Protein AF-0000000080002980 (afdb_homodimer)

pLDDT: mean 71.4, std 23.39, range [26.67, 97.25]

InterPro domains:
  IPR007914 Uncharacterised protein family UPF0193 [PF05250] (7-105)
  IPR007914 Uncharacterised protein family UPF0193 [PTHR28348] (7-109)

Solvent-accessible surface area (backbone atoms only — not comparable to full-atom values): 12911 Å² total; per-residue (Å²): 127,84,78,76,70,60,83,59,45,60,53,51,48,47,46,53,45,51,47,46,39,64,69,60,63,60,57,72,64,60,66,69,60,79,74,72,83,75,76,82,68,79,84,59,104,59,88,48,66,62,57,53,45,54,51,51,46,50,51,51,50,52,47,46,51,53,31,40,76,70,72,49,26,79,82,44,47,65,60,49,52,51,50,44,52,52,48,50,52,52,43,49,54,53,50,50,52,52,53,52,50,52,56,53,54,59,68,72,99,127,82,79,76,71,60,83,60,46,62,54,51,47,47,47,53,47,50,46,45,40,62,67,60,62,60,57,71,65,60,66,70,58,81,73,68,83,74,76,83,65,80,85,59,103,58,88,48,64,59,57,52,45,54,50,50,45,50,50,50,51,52,46,45,53,54,31,40,74,72,71,49,27,78,82,44,48,64,58,50,51,51,51,46,53,52,46,50,51,52,43,50,54,53,51,51,53,52,54,52,50,52,56,53,54,61,69,72,99

Sequence (218 aa):
MPFLFGPTGDLEKEKQRLQNIFATGKDLEERKRKAPPARQKAPAPELDRFEELVKEIQERKEFLADMEALGQGKQYRGIILAEISQKLREMEDIDHRRSEELRKGLATTMPFLFGPTGDLEKEKQRLQNIFATGKDLEERKRKAPPARQKAPAPELDRFEELVKEIQERKEFLADMEALGQGKQYRGIILAEISQKLREMEDIDHRRSEELRKGLATT

Nearest PDB structures (foldseek):
  3wnw-assembly1_F  TM=7.863E-01  e=9.668E+00  Mus musculus
  9eom-assembly1_A-2  TM=4.556E-01  e=7.381E+00  Synechocystis sp. PCC 6803
  9eom-assembly1_A-4  TM=4.556E-01  e=7.381E+00  Synechocystis sp. PCC 6803
  9eom-assembly1_A-6  TM=4.556E-01  e=7.381E+00  Synechocystis sp. PCC 6803
  9eom-assembly1_A-8  TM=4.556E-01  e=7.381E+00  Synechocystis sp. PCC 6803

Secondary structure (DSSP, 8-state):
------THHHHHHHHHHHHHHHHHSTHHHHTTS-----------S---HHHHHHHHHHHHHHHHHHHHHTT-HHHHHHHHHHHHHHHHHHHHHHHHHHHHHHHHHHHH-/------THHHHHHHHHHHHHHHHHSTHHHHTTS-----------SS--HHHHHHHHHHHHHHHHHHHHHTT-HHHHHHHHHHHHHHHHHHHHHHHHHHHHHHHHHHHH-

Radius of gyration: 19.48 Å; Cα contacts (8 Å, |Δi|>4): 89; chains: 2; bounding box: 41×55×57 Å

Organism: Pan paniscus (NCBI:txid9597)

Structure (mmCIF, N/CA/C/O backbone):
data_AF-0000000080002980-model_v1
#
loop_
_entity.id
_entity.type
_entity.pdbx_description
1 polymer 'Uncharacterized protein'
#
loop_
_atom_site.group_PDB
_atom_site.id
_atom_site.type_symbol
_atom_site.label_atom_id
_atom_site.label_alt_id
_atom_site.label_comp_id
_atom_site.label_asym_id
_atom_site.label_entity_id
_atom_site.label_seq_id
_atom_site.pdbx_PDB_ins_code
_atom_site.Cartn_x
_atom_site.Cartn_y
_atom_site.Cartn_z
_atom_site.occupancy
_atom_site.B_iso_or_equiv
_atom_site.auth_seq_id
_atom_site.auth_comp_id
_atom_site.auth_asym_id
_atom_site.auth_atom_id
_atom_site.pdbx_PDB_model_num
ATOM 1 N N . MET A 1 1 ? -19.875 21.641 -24.391 1 26.67 1 MET A N 1
ATOM 2 C CA . MET A 1 1 ? -20.094 21.078 -23.047 1 26.67 1 MET A CA 1
ATOM 3 C C . MET A 1 1 ? -18.766 20.875 -22.328 1 26.67 1 MET A C 1
ATOM 5 O O . MET A 1 1 ? -17.781 20.453 -22.938 1 26.67 1 MET A O 1
ATOM 9 N N . PRO A 1 2 ? -18.438 21.672 -21.234 1 27.25 2 PRO A N 1
ATOM 10 C CA . PRO A 1 2 ? -17.172 21.547 -20.5 1 27.25 2 PRO A CA 1
ATOM 11 C C . PRO A 1 2 ? -16.797 20.094 -20.203 1 27.25 2 PRO A C 1
ATOM 13 O O . PRO A 1 2 ? -17.688 19.234 -20.141 1 27.25 2 PRO A O 1
ATOM 16 N N . PHE A 1 3 ? -15.742 19.578 -20.797 1 33.19 3 PHE A N 1
ATOM 17 C CA . PHE A 1 3 ? -15.125 18.281 -20.578 1 33.19 3 PHE A CA 1
ATOM 18 C C . PHE A 1 3 ? -15.234 17.875 -19.109 1 33.19 3 PHE A C 1
ATOM 20 O O . PHE A 1 3 ? -14.992 18.703 -18.219 1 33.19 3 PHE A O 1
ATOM 27 N N . LEU A 1 4 ? -16.297 17.203 -18.734 1 32.47 4 LEU A N 1
ATOM 28 C CA . LEU A 1 4 ? -16.562 16.5 -17.484 1 32.47 4 LEU A CA 1
ATOM 29 C C . LEU A 1 4 ? -15.297 15.812 -16.969 1 32.47 4 LEU A C 1
ATOM 31 O O . LEU A 1 4 ? -14.789 14.883 -17.609 1 32.47 4 LEU A O 1
ATOM 35 N N . PHE A 1 5 ? -14.336 16.562 -16.594 1 37.16 5 PHE A N 1
ATOM 36 C CA . PHE A 1 5 ? -13.047 16.172 -16.031 1 37.16 5 PHE A CA 1
ATOM 37 C C . PHE A 1 5 ? -13.211 14.984 -15.078 1 37.16 5 PHE A C 1
ATOM 39 O O . PHE A 1 5 ? -13.93 15.07 -14.086 1 37.16 5 PHE A O 1
ATOM 46 N N . GLY A 1 6 ? -13.445 13.867 -15.547 1 32.38 6 GLY A N 1
ATOM 47 C CA . GLY A 1 6 ? -13.641 12.562 -14.938 1 32.38 6 GLY A CA 1
ATOM 48 C C . GLY A 1 6 ? -12.766 12.328 -13.727 1 32.38 6 GLY A C 1
ATOM 49 O O . GLY A 1 6 ? -13.125 12.719 -12.609 1 32.38 6 GLY A O 1
ATOM 50 N N . PRO A 1 7 ? -11.766 11.438 -13.656 1 43.75 7 PRO A N 1
ATOM 51 C CA . PRO A 1 7 ? -11.047 10.828 -12.531 1 43.75 7 PRO A CA 1
ATOM 52 C C . PRO A 1 7 ? -10.273 11.852 -11.703 1 43.75 7 PRO A C 1
ATOM 54 O O . PRO A 1 7 ? -9.633 11.492 -10.711 1 43.75 7 PRO A O 1
ATOM 57 N N . THR A 1 8 ? -10.016 13.023 -12.07 1 45.75 8 THR A N 1
ATOM 58 C CA . THR A 1 8 ? -9.352 14.141 -11.406 1 45.75 8 THR A CA 1
ATOM 59 C C . THR A 1 8 ? -10.211 14.664 -10.258 1 45.75 8 THR A C 1
ATOM 61 O O . THR A 1 8 ? -9.68 15.117 -9.242 1 45.75 8 THR A O 1
ATOM 64 N N . GLY A 1 9 ? -11.438 14.43 -10.398 1 49.53 9 GLY A N 1
ATOM 65 C CA . GLY A 1 9 ? -12.367 14.93 -9.398 1 49.53 9 GLY A CA 1
ATOM 66 C C . GLY A 1 9 ? -12.188 14.281 -8.039 1 49.53 9 GLY A C 1
ATOM 67 O O . GLY A 1 9 ? -12.336 14.938 -7.004 1 49.53 9 GLY A O 1
ATOM 68 N N . ASP A 1 10 ? -11.977 13.008 -8.148 1 56.56 10 ASP A N 1
ATOM 69 C CA . ASP A 1 10 ? -11.836 12.297 -6.879 1 56.56 10 ASP A CA 1
ATOM 70 C C . ASP A 1 10 ? -10.602 12.773 -6.113 1 56.56 10 ASP A C 1
ATOM 72 O O . ASP A 1 10 ? -10.648 12.922 -4.891 1 56.56 10 ASP A O 1
ATOM 76 N N . LEU A 1 11 ? -9.594 13.016 -6.922 1 56.91 11 LEU A N 1
ATOM 77 C CA . LEU A 1 11 ? -8.367 13.516 -6.309 1 56.91 11 LEU A CA 1
ATOM 78 C C . LEU A 1 11 ? -8.578 14.906 -5.719 1 56.91 11 LEU A C 1
ATOM 80 O O . LEU A 1 11 ? -8.102 15.195 -4.621 1 56.91 11 LEU A O 1
ATOM 84 N N . GLU A 1 12 ? -9.312 15.711 -6.57 1 59.69 12 GLU A N 1
ATOM 85 C CA . GLU A 1 12 ? -9.586 17.062 -6.105 1 59.69 12 GLU A CA 1
ATOM 86 C C . GLU A 1 12 ? -10.477 17.062 -4.871 1 59.69 12 GLU A C 1
ATOM 88 O O . GLU A 1 12 ? -10.281 17.859 -3.953 1 59.69 12 GLU A O 1
ATOM 93 N N . LYS A 1 13 ? -11.398 16.203 -4.871 1 62.12 13 LYS A N 1
ATOM 94 C CA . LYS A 1 13 ? -12.273 16.094 -3.703 1 62.12 13 LYS A CA 1
ATOM 95 C C . LYS A 1 13 ? -11.5 15.586 -2.488 1 62.12 13 LYS A C 1
ATOM 97 O O . LYS A 1 13 ? -11.68 16.078 -1.376 1 62.12 13 LYS A O 1
ATOM 102 N N . GLU A 1 14 ? -10.633 14.633 -2.764 1 62.84 14 GLU A N 1
ATOM 103 C CA . GLU A 1 14 ? -9.836 14.117 -1.658 1 62.84 14 GLU A CA 1
ATOM 104 C C . GLU A 1 14 ? -8.852 15.172 -1.152 1 62.84 14 GLU A C 1
ATOM 106 O O . GLU A 1 14 ? -8.633 15.289 0.054 1 62.84 14 GLU A O 1
ATOM 111 N N . LYS A 1 15 ? -8.422 15.883 -2.123 1 63.31 15 LYS A N 1
ATOM 112 C CA . LYS A 1 15 ? -7.562 16.984 -1.726 1 63.31 15 LYS A CA 1
ATOM 113 C C . LYS A 1 15 ? -8.305 17.969 -0.814 1 63.31 15 LYS A C 1
ATOM 115 O O . LYS A 1 15 ? -7.773 18.391 0.215 1 63.31 15 LYS A O 1
ATOM 120 N N . GLN A 1 16 ? -9.5 18.422 -1.286 1 68 16 GLN A N 1
ATOM 121 C CA . GLN A 1 16 ? -10.32 19.344 -0.51 1 68 16 GLN A CA 1
ATOM 122 C C . GLN A 1 16 ? -10.703 18.734 0.839 1 68 16 GLN A C 1
ATOM 124 O O . GLN A 1 16 ? -10.703 19.438 1.857 1 68 16 GLN A O 1
ATOM 129 N N . ARG A 1 17 ? -10.984 17.484 0.803 1 63.62 17 ARG A N 1
ATOM 130 C CA . ARG A 1 17 ? -11.32 16.781 2.035 1 63.62 17 ARG A CA 1
ATOM 131 C C . ARG A 1 17 ? -10.133 16.734 2.988 1 63.62 17 ARG A C 1
ATOM 133 O O . ARG A 1 17 ? -10.281 16.969 4.188 1 63.62 17 ARG A O 1
ATOM 140 N N . LEU A 1 18 ? -9.039 16.375 2.387 1 65.12 18 LEU A N 1
ATOM 141 C CA . L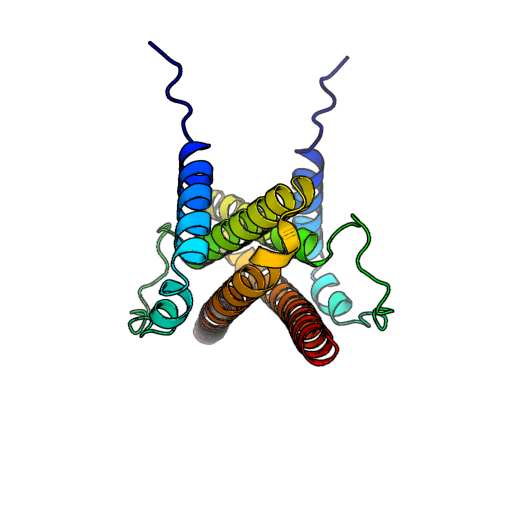EU A 1 18 ? -7.824 16.359 3.195 1 65.12 18 LEU A CA 1
ATOM 142 C C . LEU A 1 18 ? -7.527 17.734 3.77 1 65.12 18 LEU A C 1
ATOM 144 O O . LEU A 1 18 ? -7.102 17.859 4.922 1 65.12 18 LEU A O 1
ATOM 148 N N . GLN A 1 19 ? -7.805 18.656 3.082 1 69.31 19 GLN A N 1
ATOM 149 C CA . GLN A 1 19 ? -7.668 20.031 3.586 1 69.31 19 GLN A CA 1
ATOM 150 C C . GLN A 1 19 ? -8.633 20.281 4.738 1 69.31 19 GLN A C 1
ATOM 152 O O . GLN A 1 19 ? -8.273 20.922 5.727 1 69.31 19 GLN A O 1
ATOM 157 N N . ASN A 1 20 ? -9.914 19.891 4.504 1 63.56 20 ASN A N 1
ATOM 158 C CA . ASN A 1 20 ? -10.914 20.062 5.547 1 63.56 20 ASN A CA 1
ATOM 159 C C . ASN A 1 20 ? -10.547 19.312 6.816 1 63.56 20 ASN A C 1
ATOM 161 O O . ASN A 1 20 ? -10.75 19.812 7.926 1 63.56 20 ASN A O 1
ATOM 165 N N . ILE A 1 21 ? -10.148 18.109 6.656 1 62.03 21 ILE A N 1
ATOM 166 C CA . ILE A 1 21 ? -9.727 17.312 7.805 1 62.03 21 ILE A CA 1
ATOM 167 C C . ILE A 1 21 ? -8.578 18.031 8.523 1 62.03 21 ILE A C 1
ATOM 169 O O . ILE A 1 21 ? -8.555 18.109 9.75 1 62.03 21 ILE A O 1
ATOM 173 N N . PHE A 1 22 ? -7.789 18.469 7.793 1 58.25 22 PHE A N 1
ATOM 174 C CA . PHE A 1 22 ? -6.668 19.203 8.352 1 58.25 22 PHE A CA 1
ATOM 175 C C . PHE A 1 22 ? -7.145 20.5 9.016 1 58.25 22 PHE A C 1
ATOM 177 O O . PHE A 1 22 ? -6.645 20.875 10.07 1 58.25 22 PHE A O 1
ATOM 184 N N . ALA A 1 23 ? -8.078 21.016 8.336 1 58.94 23 ALA A N 1
ATOM 185 C CA . ALA A 1 23 ? -8.586 22.281 8.844 1 58.94 23 ALA A CA 1
ATOM 186 C C . ALA A 1 23 ? -9.383 22.062 10.133 1 58.94 23 ALA A C 1
ATOM 188 O O . ALA A 1 23 ? -9.297 22.875 11.062 1 58.94 23 ALA A O 1
ATOM 189 N N . THR A 1 24 ? -10.117 20.969 10.141 1 59.91 24 THR A N 1
ATOM 190 C CA . THR A 1 24 ? -11 20.812 11.289 1 59.91 24 THR A CA 1
ATOM 191 C C . THR A 1 24 ? -10.375 19.891 12.336 1 59.91 24 THR A C 1
ATOM 193 O O . THR A 1 24 ? -10.82 19.844 13.477 1 59.91 24 THR A O 1
ATOM 196 N N . GLY A 1 25 ? -9.258 19.406 12.312 1 50.47 25 GLY A N 1
ATOM 197 C CA . GLY A 1 25 ? -8.586 18.516 13.25 1 50.47 25 GLY A CA 1
ATOM 198 C C . GLY A 1 25 ? -9.414 17.297 13.625 1 50.47 25 GLY A C 1
ATOM 199 O O . GLY A 1 25 ? -8.961 16.438 14.375 1 50.47 25 GLY A O 1
ATOM 200 N N . LYS A 1 26 ? -10.742 17.219 13.609 1 51.41 26 LYS A N 1
ATOM 201 C CA . LYS A 1 26 ? -11.688 16.281 14.203 1 51.41 26 LYS A CA 1
ATOM 202 C C . LYS A 1 26 ? -11.609 14.914 13.523 1 51.41 26 LYS A C 1
ATOM 204 O O . LYS A 1 26 ? -11.82 13.883 14.164 1 51.41 26 LYS A O 1
ATOM 209 N N . ASP A 1 27 ? -11.289 14.812 12.422 1 47.97 27 ASP A N 1
ATOM 210 C CA . ASP A 1 27 ? -11.578 13.57 11.703 1 47.97 27 ASP A CA 1
ATOM 211 C C . ASP A 1 27 ? -10.469 12.547 11.922 1 47.97 27 ASP A C 1
ATOM 213 O O . ASP A 1 27 ? -10.539 11.43 11.398 1 47.97 27 ASP A O 1
ATOM 217 N N . LEU A 1 28 ? -9.414 12.945 12.539 1 46.94 28 LEU A N 1
ATOM 218 C CA . LEU A 1 28 ? -8.391 11.914 12.703 1 46.94 28 LEU A CA 1
ATOM 219 C C . LEU A 1 28 ? -8.891 10.797 13.617 1 46.94 28 LEU A C 1
ATOM 221 O O . LEU A 1 28 ? -8.539 9.633 13.43 1 46.94 28 LEU A O 1
ATOM 225 N N . GLU A 1 29 ? -9.625 11.227 14.703 1 42.69 29 GLU A N 1
ATOM 226 C CA . GLU A 1 29 ? -10.094 10.289 15.719 1 42.69 29 GLU A CA 1
ATOM 227 C C . GLU A 1 29 ? -11.211 9.398 15.18 1 42.69 29 GLU A C 1
ATOM 229 O O . GLU A 1 29 ? -11.445 8.305 15.688 1 42.69 29 GLU A O 1
ATOM 234 N N . GLU A 1 30 ? -12.047 9.938 14.484 1 39.81 30 GLU A N 1
ATOM 235 C CA . GLU A 1 30 ? -13.227 9.156 14.133 1 39.81 30 GLU A CA 1
ATOM 236 C C . GLU A 1 30 ? -12.844 7.91 13.336 1 39.81 30 GLU A C 1
ATOM 238 O O . GLU A 1 30 ? -13.562 6.906 13.352 1 39.81 30 GLU A O 1
ATOM 243 N N . ARG A 1 31 ? -11.82 8.055 12.766 1 40.84 31 ARG A N 1
ATOM 244 C CA . ARG A 1 31 ? -11.602 6.883 11.922 1 40.84 31 ARG A CA 1
ATOM 245 C C . ARG A 1 31 ? -10.984 5.742 12.719 1 40.84 31 ARG A C 1
ATOM 247 O O . ARG A 1 31 ? -10.531 4.75 12.148 1 40.84 31 ARG A O 1
ATOM 254 N N . LYS A 1 32 ? -10.703 6.047 14.047 1 40.56 32 LYS A N 1
ATOM 255 C CA . LYS A 1 32 ? -10.406 4.824 14.781 1 40.56 32 LYS A CA 1
ATOM 256 C C . LYS A 1 32 ? -11.57 3.84 14.719 1 40.56 32 LYS A C 1
ATOM 258 O O . LYS A 1 32 ? -11.57 2.822 15.414 1 40.56 32 LYS A O 1
ATOM 263 N N . ARG A 1 33 ? -12.883 4.324 14.695 1 34.88 33 ARG A N 1
ATOM 264 C CA . ARG A 1 33 ? -14.031 3.461 14.969 1 34.88 33 ARG A CA 1
ATOM 265 C C . ARG A 1 33 ? -13.945 2.168 14.164 1 34.88 33 ARG A C 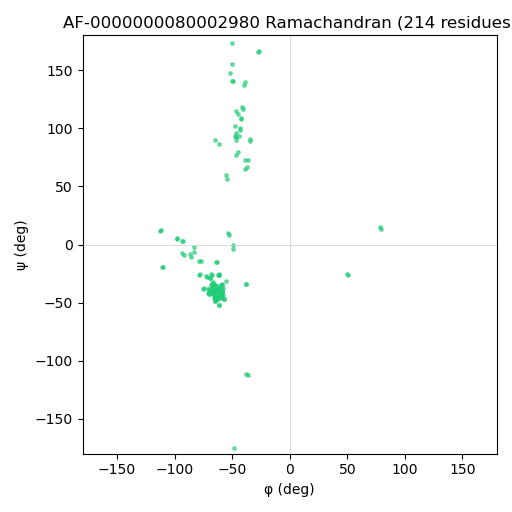1
ATOM 267 O O . ARG A 1 33 ? -13.211 2.094 13.172 1 34.88 33 ARG A O 1
ATOM 274 N N . LYS A 1 34 ? -15.18 1.201 14.266 1 36.91 34 LYS A N 1
ATOM 275 C CA . LYS A 1 34 ? -15.484 -0.216 14.102 1 36.91 34 LYS A CA 1
ATOM 276 C C . LYS A 1 34 ? -15.273 -0.66 12.656 1 36.91 34 LYS A C 1
ATOM 278 O O . LYS A 1 34 ? -15.891 -0.115 11.742 1 36.91 34 LYS A O 1
ATOM 283 N N . ALA A 1 35 ? -14.211 -1.046 12.359 1 37.22 35 ALA A N 1
ATOM 284 C CA . ALA A 1 35 ? -14.305 -1.867 11.148 1 37.22 35 ALA A CA 1
ATOM 285 C C . ALA A 1 35 ? -15.445 -2.873 11.266 1 37.22 35 ALA A C 1
ATOM 287 O O . ALA A 1 35 ? -15.539 -3.609 12.25 1 37.22 35 ALA A O 1
ATOM 288 N N . PRO A 1 36 ? -16.719 -2.646 10.742 1 36.41 36 PRO A N 1
ATOM 289 C CA . PRO A 1 36 ? -17.641 -3.775 10.859 1 36.41 36 PRO A CA 1
ATOM 290 C C . PRO A 1 36 ? -16.969 -5.121 10.609 1 36.41 36 PRO A C 1
ATOM 292 O O . PRO A 1 36 ? -15.969 -5.191 9.883 1 36.41 36 PRO A O 1
ATOM 295 N N . PRO A 1 37 ? -17.297 -6.223 11.383 1 35.31 37 PRO A N 1
ATOM 296 C CA . PRO A 1 37 ? -16.797 -7.562 11.062 1 35.31 37 PRO A CA 1
ATOM 297 C C . PRO A 1 37 ? -16.969 -7.922 9.586 1 35.31 37 PRO A C 1
ATOM 299 O O . PRO A 1 37 ? -18.047 -7.734 9.023 1 35.31 37 PRO A O 1
ATOM 302 N N . ALA A 1 38 ? -16.047 -7.875 8.789 1 36.88 38 ALA A N 1
ATOM 303 C CA . ALA A 1 38 ? -16.031 -8.273 7.383 1 36.88 38 ALA A CA 1
ATOM 304 C C . ALA A 1 38 ? -16.672 -9.648 7.199 1 36.88 38 ALA A C 1
ATOM 306 O O . ALA A 1 38 ? -16.25 -10.625 7.828 1 36.88 38 ALA A O 1
ATOM 307 N N . ARG A 1 39 ? -17.984 -9.789 6.961 1 33.69 39 ARG A N 1
ATOM 308 C CA . ARG A 1 39 ? -18.469 -11.047 6.41 1 33.69 39 ARG A CA 1
ATOM 309 C C . ARG A 1 39 ? -17.531 -11.57 5.324 1 33.69 39 ARG A C 1
ATOM 311 O O . ARG A 1 39 ? -17.094 -10.805 4.465 1 33.69 39 ARG A O 1
ATOM 318 N N . GLN A 1 40 ? -16.891 -12.75 5.445 1 35.44 40 GLN A N 1
ATOM 319 C CA . GLN A 1 40 ? -15.961 -13.539 4.652 1 35.44 40 GLN A CA 1
ATOM 320 C C . GLN A 1 40 ? -16.484 -13.758 3.236 1 35.44 40 GLN A C 1
ATOM 322 O O . GLN A 1 40 ? -16.7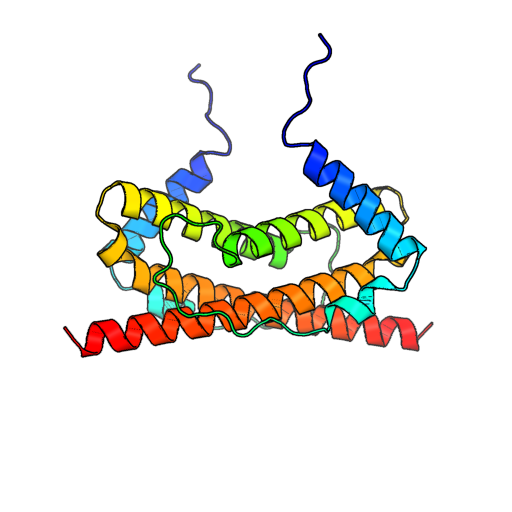5 -14.898 2.836 1 35.44 40 GLN A O 1
ATOM 327 N N . LYS A 1 41 ? -17.641 -13.117 2.676 1 36.88 41 LYS A N 1
ATOM 328 C CA . LYS A 1 41 ? -18.141 -13.641 1.404 1 36.88 41 LYS A CA 1
ATOM 329 C C . LYS A 1 41 ? -17 -13.781 0.39 1 36.88 41 LYS A C 1
ATOM 331 O O . LYS A 1 41 ? -16.078 -12.969 0.372 1 36.88 41 LYS A O 1
ATOM 336 N N . ALA A 1 42 ? -17 -14.836 -0.386 1 39.59 42 ALA A N 1
ATOM 337 C CA . ALA A 1 42 ? -16.125 -15.188 -1.492 1 39.59 42 ALA A CA 1
ATOM 338 C C . ALA A 1 42 ? -15.844 -13.977 -2.383 1 39.59 42 ALA A C 1
ATOM 340 O O . ALA A 1 42 ? -16.766 -13.25 -2.746 1 39.59 42 ALA A O 1
ATOM 341 N N . PRO A 1 43 ? -14.633 -13.258 -2.504 1 41.62 43 PRO A N 1
ATOM 342 C CA . PRO A 1 43 ? -14.383 -11.969 -3.15 1 41.62 43 PRO A CA 1
ATOM 343 C C . PRO A 1 43 ? -14.836 -11.938 -4.609 1 41.62 43 PRO A C 1
ATOM 345 O O . PRO A 1 43 ? -14.328 -12.703 -5.434 1 41.62 43 PRO A O 1
ATOM 348 N N . ALA A 1 44 ? -16.094 -12.141 -5.078 1 39.31 44 ALA A N 1
ATOM 349 C CA . ALA A 1 44 ? -16.547 -11.789 -6.422 1 39.31 44 ALA A CA 1
ATOM 350 C C . ALA A 1 44 ? -15.734 -10.641 -6.996 1 39.31 44 ALA A C 1
ATOM 352 O O . ALA A 1 44 ? -15.102 -9.891 -6.254 1 39.31 44 ALA A O 1
ATOM 353 N N . PRO A 1 45 ? -15.711 -10.203 -8.43 1 44.38 45 PRO A N 1
ATOM 354 C CA . PRO A 1 45 ? -14.883 -9.211 -9.117 1 44.38 45 PRO A CA 1
ATOM 355 C C . PRO A 1 45 ? -14.836 -7.871 -8.391 1 44.38 45 PRO A C 1
ATOM 357 O O . PRO A 1 45 ? -14.445 -6.859 -8.977 1 44.38 45 PRO A O 1
ATOM 360 N N . GLU A 1 46 ? -15.469 -7.508 -7.227 1 49.62 46 GLU A N 1
ATOM 361 C CA . GLU A 1 46 ? -15.914 -6.504 -6.262 1 49.62 46 GLU A CA 1
ATOM 362 C C . GLU A 1 46 ? -14.766 -5.602 -5.832 1 49.62 46 GLU A C 1
ATOM 364 O O . GLU A 1 46 ? -13.602 -5.996 -5.898 1 49.62 46 GLU A O 1
ATOM 369 N N . LEU A 1 47 ? -15.031 -4.32 -5.535 1 58.78 47 LEU A N 1
ATOM 370 C CA . LEU A 1 47 ? -14.156 -3.23 -5.113 1 58.78 47 LEU A CA 1
ATOM 371 C C . LEU A 1 47 ? -13.188 -3.699 -4.031 1 58.78 47 LEU A C 1
ATOM 373 O O . LEU A 1 47 ? -13.609 -4.117 -2.953 1 58.78 47 LEU A O 1
ATOM 377 N N . ASP A 1 48 ? -12.07 -4.414 -4.453 1 82.5 48 ASP A N 1
ATOM 378 C CA . ASP A 1 48 ? -11.031 -4.906 -3.561 1 82.5 48 ASP A CA 1
ATOM 379 C C . ASP A 1 48 ? -10.57 -3.811 -2.598 1 82.5 48 ASP A C 1
ATOM 381 O O . ASP A 1 48 ? -9.859 -2.887 -2.994 1 82.5 48 ASP A O 1
ATOM 385 N N . ARG A 1 49 ? -11.258 -3.836 -1.371 1 91.12 49 ARG A N 1
ATOM 386 C CA . ARG A 1 49 ? -10.891 -2.895 -0.32 1 91.12 49 ARG A CA 1
ATOM 387 C C . ARG A 1 49 ? -9.383 -2.68 -0.28 1 91.12 49 ARG A C 1
ATOM 389 O O . ARG A 1 49 ? -8.914 -1.568 -0.023 1 91.12 49 ARG A O 1
ATOM 396 N N . PHE A 1 50 ? -8.672 -3.693 -0.576 1 94.44 50 PHE A N 1
ATOM 397 C CA . PHE A 1 50 ? -7.223 -3.574 -0.574 1 94.44 50 PHE A CA 1
ATOM 398 C C . PHE A 1 50 ? -6.758 -2.6 -1.652 1 94.44 50 PHE A C 1
ATOM 400 O O . PHE A 1 50 ? -5.922 -1.734 -1.395 1 94.44 50 PHE A O 1
ATOM 407 N N . GLU A 1 51 ? -7.363 -2.723 -2.801 1 90.69 51 GLU A N 1
ATOM 408 C CA . GLU A 1 51 ? -7.023 -1.83 -3.906 1 90.69 51 GLU A CA 1
ATOM 409 C C . GLU A 1 51 ? -7.41 -0.388 -3.588 1 90.69 51 GLU A C 1
ATOM 411 O O . GLU A 1 51 ? -6.688 0.546 -3.938 1 90.69 51 GLU A O 1
ATOM 416 N N . GLU A 1 52 ? -8.547 -0.221 -2.996 1 92.38 52 GLU A N 1
ATOM 417 C CA . GLU A 1 52 ? -8.953 1.117 -2.582 1 92.38 52 GLU A CA 1
ATOM 418 C C . GLU A 1 52 ? -7.945 1.731 -1.618 1 92.38 52 GLU A C 1
ATOM 420 O O . GLU A 1 52 ? -7.625 2.918 -1.718 1 92.38 52 GLU A O 1
ATOM 425 N N . LEU A 1 53 ? -7.426 0.936 -0.699 1 94.94 53 LEU A N 1
ATOM 426 C CA . LEU A 1 53 ? -6.457 1.412 0.283 1 94.94 53 LEU A CA 1
ATOM 427 C C . LEU A 1 53 ? -5.152 1.821 -0.393 1 94.94 53 LEU A C 1
ATOM 429 O O . LEU A 1 53 ? -4.551 2.832 -0.026 1 94.94 53 LEU A O 1
ATOM 433 N N . VAL A 1 54 ? -4.742 1.076 -1.409 1 94.75 54 VAL A N 1
ATOM 434 C CA . VAL A 1 54 ? -3.545 1.432 -2.166 1 94.75 54 VAL A CA 1
ATOM 435 C C . VAL A 1 54 ? -3.736 2.795 -2.824 1 94.75 54 VAL A C 1
ATOM 437 O O . VAL A 1 54 ? -2.854 3.654 -2.758 1 94.75 54 VAL A O 1
ATOM 440 N N . LYS A 1 55 ? -4.895 2.996 -3.404 1 91.44 55 LYS A N 1
ATOM 441 C CA . LYS A 1 55 ? -5.188 4.262 -4.074 1 91.44 55 LYS A CA 1
ATOM 442 C C . LYS A 1 55 ? -5.25 5.41 -3.07 1 91.44 55 LYS A C 1
ATOM 444 O O . LYS A 1 55 ? -4.754 6.504 -3.342 1 91.44 55 LYS A O 1
ATOM 449 N N . GLU A 1 56 ? -5.844 5.156 -1.917 1 92.19 56 GLU A N 1
ATOM 450 C CA . GLU A 1 56 ? -5.941 6.176 -0.877 1 92.19 56 GLU A CA 1
ATOM 451 C C . GLU A 1 56 ? -4.559 6.605 -0.395 1 92.19 56 GLU A C 1
ATOM 453 O O . GLU A 1 56 ? -4.312 7.793 -0.177 1 92.19 56 GLU A O 1
ATOM 458 N N . ILE A 1 57 ? -3.662 5.613 -0.233 1 94.62 57 ILE A N 1
ATOM 459 C CA . ILE A 1 57 ? -2.301 5.918 0.194 1 94.62 57 ILE A CA 1
ATOM 460 C C . ILE A 1 57 ? -1.595 6.742 -0.88 1 94.62 57 ILE A C 1
ATOM 462 O O . ILE A 1 57 ? -0.932 7.734 -0.573 1 94.62 57 ILE A O 1
ATOM 466 N N . GLN A 1 58 ? -1.838 6.395 -2.133 1 92 58 GLN A N 1
ATOM 467 C CA . GLN A 1 58 ? -1.242 7.145 -3.23 1 92 58 GLN A CA 1
ATOM 468 C C . GLN A 1 58 ? -1.739 8.586 -3.244 1 92 58 GLN A C 1
ATOM 470 O O . GLN A 1 58 ? -0.952 9.523 -3.422 1 92 58 GLN A O 1
ATOM 475 N N . GLU A 1 59 ? -2.971 8.727 -3.057 1 90.12 59 GLU A N 1
ATOM 476 C CA . GLU A 1 59 ? -3.568 10.055 -3.049 1 90.12 59 GLU A CA 1
ATOM 477 C C . GLU A 1 59 ? -3.016 10.906 -1.908 1 90.12 59 GLU A C 1
ATOM 479 O O . GLU A 1 59 ? -2.771 12.102 -2.08 1 90.12 59 GLU A O 1
ATOM 484 N N . ARG A 1 60 ? -2.861 10.312 -0.71 1 91.94 60 ARG A N 1
ATOM 485 C CA . ARG A 1 60 ? -2.312 11.031 0.434 1 91.94 60 ARG A CA 1
ATOM 486 C C . ARG A 1 60 ? -0.865 11.438 0.181 1 91.94 60 ARG A C 1
ATOM 488 O O . ARG A 1 60 ? -0.455 12.547 0.538 1 91.94 60 ARG A O 1
ATOM 495 N N . LYS A 1 61 ? -0.119 10.539 -0.464 1 91.31 61 LYS A N 1
ATOM 496 C CA . LYS A 1 61 ? 1.271 10.852 -0.784 1 91.31 61 LYS A CA 1
ATOM 497 C C . LYS A 1 61 ? 1.363 12 -1.783 1 91.31 61 LYS A C 1
ATOM 499 O O . LYS A 1 61 ? 2.189 12.898 -1.626 1 91.31 61 LYS A O 1
ATOM 504 N N . GLU A 1 62 ? 0.563 11.922 -2.803 1 90.06 62 GLU A N 1
ATOM 505 C CA . GLU A 1 62 ? 0.555 12.977 -3.811 1 90.06 62 GLU A CA 1
ATOM 506 C C . GLU A 1 62 ? 0.135 14.312 -3.207 1 90.06 62 GLU A C 1
ATOM 508 O O . GLU A 1 62 ? 0.7 15.359 -3.543 1 90.06 62 GLU A O 1
ATOM 513 N N . PHE A 1 63 ? -0.866 14.281 -2.314 1 90.31 63 PHE A N 1
ATOM 514 C CA . PHE A 1 63 ? -1.318 15.484 -1.632 1 90.31 63 PHE A CA 1
ATOM 515 C C . PHE A 1 63 ? -0.188 16.109 -0.817 1 90.31 63 PHE A C 1
ATOM 517 O O . PHE A 1 63 ? 0.05 17.312 -0.892 1 90.31 63 PHE A O 1
ATOM 524 N N . LEU A 1 64 ? 0.516 15.281 -0.102 1 90.38 64 LEU A N 1
ATOM 525 C CA . LEU A 1 64 ? 1.596 15.789 0.739 1 90.38 64 LEU A CA 1
ATOM 526 C C . LEU A 1 64 ? 2.707 16.391 -0.11 1 90.38 64 LEU A C 1
ATOM 528 O O . LEU A 1 64 ? 3.25 17.453 0.231 1 90.38 64 LEU A O 1
ATOM 532 N N . ALA A 1 65 ? 2.988 15.727 -1.222 1 89.88 65 ALA A N 1
ATOM 533 C CA . ALA A 1 65 ? 4 16.266 -2.131 1 89.88 65 ALA A CA 1
ATOM 534 C C . ALA A 1 65 ? 3.598 17.625 -2.658 1 89.88 65 ALA A C 1
ATOM 536 O O . ALA A 1 65 ? 4.43 18.531 -2.758 1 89.88 65 ALA A O 1
ATOM 537 N N . ASP A 1 66 ? 2.305 17.781 -3.004 1 89.25 66 ASP A N 1
ATOM 538 C CA . ASP A 1 66 ? 1.787 19.062 -3.475 1 89.25 66 ASP A CA 1
ATOM 539 C C . ASP A 1 66 ? 1.896 20.125 -2.389 1 89.25 66 ASP A C 1
ATOM 541 O O . ASP A 1 66 ? 2.285 21.266 -2.666 1 89.25 66 ASP A O 1
ATOM 545 N N . MET A 1 67 ? 1.568 19.766 -1.161 1 88.19 67 MET A N 1
ATOM 546 C CA . MET A 1 67 ? 1.645 20.688 -0.038 1 88.19 67 MET A CA 1
ATOM 547 C C . MET A 1 67 ? 3.088 21.094 0.234 1 88.19 67 MET A C 1
ATOM 549 O O . MET A 1 67 ? 3.361 22.266 0.54 1 88.19 67 MET A O 1
ATOM 553 N N . GLU A 1 68 ? 3.955 20.141 0.168 1 89.62 68 GLU A N 1
ATOM 554 C CA . GLU A 1 68 ? 5.367 20.453 0.371 1 89.62 68 GLU A CA 1
ATOM 555 C C . GLU A 1 68 ? 5.887 21.406 -0.708 1 89.62 68 GLU A C 1
ATOM 557 O O . GLU A 1 68 ? 6.66 22.312 -0.417 1 89.62 68 GLU A O 1
ATOM 562 N N . ALA A 1 69 ? 5.457 21.172 -1.965 1 90.56 69 ALA A N 1
ATOM 563 C CA . ALA A 1 69 ? 5.859 22.047 -3.072 1 90.56 69 ALA A CA 1
ATOM 564 C C . ALA A 1 69 ? 5.387 23.469 -2.848 1 90.56 69 ALA A C 1
ATOM 566 O O . ALA A 1 69 ? 6.055 24.422 -3.27 1 90.56 69 ALA A O 1
ATOM 567 N N . LEU A 1 70 ? 4.293 23.641 -2.08 1 91.19 70 LEU A N 1
ATOM 568 C CA . LEU A 1 70 ? 3.732 24.953 -1.782 1 91.19 70 LEU A CA 1
ATOM 569 C C . LEU A 1 70 ? 4.293 25.5 -0.473 1 91.19 70 LEU A C 1
ATOM 571 O O . LEU A 1 70 ? 3.912 26.578 -0.034 1 91.19 70 LEU A O 1
ATOM 575 N N . GLY A 1 71 ? 5.199 24.781 0.131 1 89.81 71 GLY A N 1
ATOM 576 C CA . GLY A 1 71 ? 5.809 25.219 1.379 1 89.81 71 GLY A CA 1
ATOM 577 C C . GLY A 1 71 ? 4.922 24.969 2.588 1 89.81 71 GLY A C 1
ATOM 578 O O . GLY A 1 71 ? 5.184 25.5 3.67 1 89.81 71 GLY A O 1
ATOM 579 N N . GLN A 1 72 ? 3.877 24.172 2.445 1 89.12 72 GLN A N 1
ATOM 580 C CA . GLN A 1 72 ? 2.91 23.938 3.516 1 89.12 72 GLN A CA 1
ATOM 581 C C . GLN A 1 72 ? 2.998 22.5 4.035 1 89.12 72 GLN A C 1
ATOM 583 O O . GLN A 1 72 ? 2.102 22.031 4.742 1 89.12 72 GLN A O 1
ATOM 588 N N . GLY A 1 73 ? 4.066 21.688 3.684 1 88.06 73 GLY A N 1
ATOM 589 C CA . GLY A 1 73 ? 4.219 20.281 4.023 1 88.06 73 GLY A CA 1
ATOM 590 C C . GLY A 1 73 ? 4.227 20.031 5.52 1 88.06 73 GLY A C 1
ATOM 591 O O . GLY A 1 73 ? 3.643 19.047 5.988 1 88.06 73 GLY A O 1
ATOM 592 N N . LYS A 1 74 ? 4.82 20.891 6.25 1 87.5 74 LYS A N 1
ATOM 593 C CA . LYS A 1 74 ? 5.047 20.688 7.676 1 87.5 74 LYS A CA 1
ATOM 594 C C . LYS A 1 74 ? 3.727 20.562 8.43 1 87.5 74 LYS A C 1
ATOM 596 O O . LYS A 1 74 ? 3.602 19.734 9.336 1 87.5 74 LYS A O 1
ATOM 601 N N . GLN A 1 75 ? 2.764 21.328 7.961 1 88.44 75 GLN A N 1
ATOM 602 C CA . GLN A 1 75 ? 1.513 21.344 8.711 1 88.44 75 GLN A CA 1
ATOM 603 C C . GLN A 1 75 ? 0.673 20.109 8.414 1 88.44 75 GLN A C 1
ATOM 605 O O . GLN A 1 75 ? -0.218 19.75 9.195 1 88.44 75 GLN A O 1
ATOM 610 N N . TYR A 1 76 ? 1.02 19.406 7.391 1 90.12 76 TYR A N 1
ATOM 611 C CA . TYR A 1 76 ? 0.182 18.281 6.984 1 90.12 76 TYR A CA 1
ATOM 612 C C . TYR A 1 76 ? 0.883 16.953 7.25 1 90.12 76 TYR A C 1
ATOM 614 O O . TYR A 1 76 ? 0.241 15.898 7.273 1 90.12 76 TYR A O 1
ATOM 622 N N . ARG A 1 77 ? 2.115 16.938 7.395 1 89.56 77 ARG A N 1
ATOM 623 C CA . ARG A 1 77 ? 2.939 15.734 7.41 1 89.56 77 ARG A CA 1
ATOM 624 C C . ARG A 1 77 ? 2.475 14.773 8.5 1 89.56 77 ARG A C 1
ATOM 626 O O . ARG A 1 77 ? 2.301 13.578 8.242 1 89.56 77 ARG A O 1
ATOM 633 N N . GLY A 1 78 ? 2.238 15.266 9.703 1 89 78 GLY A N 1
ATOM 634 C CA . GLY A 1 78 ? 1.832 14.406 10.805 1 89 78 GLY A CA 1
ATOM 635 C C . GLY A 1 78 ? 0.502 13.719 10.57 1 89 78 GLY A C 1
ATOM 636 O O . GLY A 1 78 ? 0.367 12.516 10.812 1 89 78 GLY A O 1
ATOM 637 N N . ILE A 1 79 ? -0.419 14.438 10.07 1 89.81 79 ILE A N 1
ATOM 638 C CA . ILE A 1 79 ? -1.764 13.914 9.859 1 89.81 79 ILE A CA 1
ATOM 639 C C . ILE A 1 79 ? -1.746 12.883 8.734 1 89.81 79 ILE A C 1
ATOM 641 O O . ILE A 1 79 ? -2.357 11.82 8.844 1 89.81 79 ILE A O 1
ATOM 645 N N . ILE A 1 80 ? -1.047 13.18 7.727 1 92.44 80 ILE A N 1
ATOM 646 C CA . ILE A 1 80 ? -0.987 12.281 6.578 1 92.44 80 ILE A CA 1
ATOM 647 C C . ILE A 1 80 ? -0.263 11 6.965 1 92.44 80 ILE A C 1
ATOM 649 O O . ILE A 1 80 ? -0.684 9.898 6.582 1 92.44 80 ILE A O 1
ATOM 653 N N . LEU A 1 81 ? 0.767 11.148 7.734 1 92.75 81 LEU A N 1
ATOM 654 C CA . LEU A 1 81 ? 1.49 9.961 8.172 1 92.75 81 LEU A CA 1
ATOM 655 C C . LEU A 1 81 ? 0.617 9.086 9.07 1 92.75 81 LEU A C 1
ATOM 657 O O . LEU A 1 81 ? 0.658 7.859 8.984 1 92.75 81 LEU A O 1
ATOM 661 N N . ALA A 1 82 ? -0.191 9.688 9.836 1 94.38 82 ALA A N 1
ATOM 662 C CA . ALA A 1 82 ? -1.11 8.938 10.688 1 94.38 82 ALA A CA 1
ATOM 663 C C . ALA A 1 82 ? -2.17 8.219 9.852 1 94.38 82 ALA A C 1
ATOM 665 O O . ALA A 1 82 ? -2.516 7.07 10.133 1 94.38 82 ALA A O 1
ATOM 666 N N . GLU A 1 83 ? -2.641 8.883 8.828 1 94.44 83 GLU A N 1
ATOM 667 C CA . GLU A 1 83 ? -3.623 8.273 7.934 1 94.44 83 GLU A CA 1
ATOM 668 C C . GLU A 1 83 ? -3.027 7.078 7.191 1 94.44 83 GLU A C 1
ATOM 670 O O . GLU A 1 83 ? -3.666 6.031 7.078 1 94.44 83 GLU A O 1
ATOM 675 N N . ILE A 1 84 ? -1.826 7.25 6.695 1 95.56 84 ILE A N 1
ATOM 676 C CA . ILE A 1 84 ? -1.14 6.176 5.98 1 95.56 84 ILE A CA 1
ATOM 677 C C . ILE A 1 84 ? -0.933 4.984 6.91 1 95.56 84 ILE A C 1
ATOM 679 O O . ILE A 1 84 ? -1.187 3.84 6.531 1 95.56 84 ILE A O 1
ATOM 683 N N . SER A 1 85 ? -0.559 5.25 8.203 1 96.75 85 SER A N 1
ATOM 684 C CA . SER A 1 85 ? -0.362 4.184 9.188 1 96.75 85 SER A CA 1
ATOM 685 C C . SER A 1 85 ? -1.651 3.406 9.422 1 96.75 85 SER A C 1
ATOM 687 O O . SER A 1 85 ? -1.637 2.176 9.484 1 96.75 85 SER A O 1
ATOM 689 N N . GLN A 1 86 ? -2.67 4.137 9.516 1 96.75 86 GLN A N 1
ATOM 690 C CA . GLN A 1 86 ? -3.963 3.488 9.703 1 96.75 86 GLN A CA 1
ATOM 691 C C . GLN A 1 86 ? -4.316 2.604 8.516 1 96.75 86 GLN A C 1
ATOM 693 O O . GLN A 1 86 ? -4.766 1.468 8.688 1 96.75 86 GLN A O 1
ATOM 698 N N . LYS A 1 87 ? -4.156 3.107 7.348 1 96.31 87 LYS A N 1
ATOM 699 C CA . LYS A 1 87 ? -4.469 2.361 6.133 1 96.31 87 LYS A CA 1
ATOM 700 C C . LYS A 1 87 ? -3.557 1.147 5.98 1 96.31 87 LYS A C 1
ATOM 702 O O . LYS A 1 87 ? -3.996 0.088 5.531 1 96.31 87 LYS A O 1
ATOM 707 N N . LEU A 1 88 ? -2.279 1.232 6.398 1 97.19 88 LEU A N 1
ATOM 708 C CA . LEU A 1 88 ? -1.361 0.098 6.391 1 97.19 88 LEU A CA 1
ATOM 709 C C . LEU A 1 88 ? -1.86 -1.011 7.312 1 97.19 88 LEU A C 1
ATOM 711 O O . LEU A 1 88 ? -1.785 -2.191 6.965 1 97.19 88 LEU A O 1
ATOM 715 N N . ARG A 1 89 ? -2.416 -0.638 8.43 1 96.88 89 ARG A N 1
ATOM 716 C CA . ARG A 1 89 ? -2.936 -1.632 9.359 1 96.88 89 ARG A CA 1
ATOM 717 C C . ARG A 1 89 ? -4.125 -2.373 8.766 1 96.88 89 ARG A C 1
ATOM 719 O O . ARG A 1 89 ? -4.238 -3.594 8.906 1 96.88 89 ARG A O 1
ATOM 726 N N . GLU A 1 90 ? -4.918 -1.601 8.109 1 96.25 90 GLU A N 1
ATOM 727 C CA . GLU A 1 90 ? -6.051 -2.234 7.445 1 96.25 90 GLU A CA 1
ATOM 728 C C . GLU A 1 90 ? -5.59 -3.182 6.344 1 96.25 90 GLU A C 1
ATOM 730 O O . GLU A 1 90 ? -6.125 -4.281 6.191 1 96.25 90 GLU A O 1
ATOM 735 N N . MET A 1 91 ? -4.617 -2.77 5.605 1 96.56 91 MET A N 1
ATOM 736 C CA . MET A 1 91 ? -4.07 -3.617 4.547 1 96.56 91 MET A CA 1
ATOM 737 C C . MET A 1 91 ? -3.49 -4.902 5.129 1 96.56 91 MET A C 1
ATOM 739 O O . MET A 1 91 ? -3.672 -5.98 4.559 1 96.56 91 MET A O 1
ATOM 743 N N . GLU A 1 92 ? -2.783 -4.781 6.199 1 96.69 92 GLU A N 1
ATOM 744 C CA . GLU A 1 92 ? -2.193 -5.945 6.852 1 96.69 92 GLU A CA 1
ATOM 745 C C . GLU A 1 92 ? -3.268 -6.941 7.277 1 96.69 92 GLU A C 1
ATOM 747 O O . GLU A 1 92 ? -3.1 -8.148 7.113 1 96.69 92 GLU A O 1
ATOM 752 N N . ASP A 1 93 ? -4.332 -6.426 7.848 1 95.94 93 ASP A N 1
ATOM 753 C CA . ASP A 1 93 ? -5.422 -7.297 8.281 1 95.94 93 ASP A CA 1
ATOM 754 C C . ASP A 1 93 ? -6.016 -8.055 7.094 1 95.94 93 ASP A C 1
ATOM 756 O O . ASP A 1 93 ? -6.285 -9.258 7.191 1 95.94 93 ASP A O 1
ATOM 760 N N . ILE A 1 94 ? -6.242 -7.34 6.016 1 94.94 94 ILE A N 1
ATOM 761 C CA . ILE A 1 94 ? -6.793 -7.957 4.816 1 94.94 94 ILE A CA 1
ATOM 762 C C . ILE A 1 94 ? -5.812 -9 4.277 1 94.94 94 ILE A C 1
ATOM 764 O O . ILE A 1 94 ? -6.211 -10.109 3.924 1 94.94 94 ILE A O 1
ATOM 768 N N . ASP A 1 95 ? -4.551 -8.664 4.211 1 94.25 95 ASP A N 1
ATOM 769 C CA . ASP A 1 95 ? -3.516 -9.562 3.711 1 94.25 95 ASP A CA 1
ATOM 770 C C . ASP A 1 95 ? -3.447 -10.844 4.547 1 94.25 95 ASP A C 1
ATOM 772 O O . ASP A 1 95 ? -3.314 -11.938 4.004 1 94.25 95 ASP A O 1
ATOM 776 N N . HIS A 1 96 ? -3.506 -10.688 5.816 1 94.44 96 HIS A N 1
ATOM 777 C CA . HIS A 1 96 ? -3.482 -11.828 6.723 1 94.44 96 HIS A CA 1
ATOM 778 C C . HIS A 1 96 ? -4.66 -12.766 6.465 1 94.44 96 HIS A C 1
ATOM 780 O O . HIS A 1 96 ? -4.484 -13.977 6.379 1 94.44 96 HIS A O 1
ATOM 786 N N . ARG A 1 97 ? -5.785 -12.234 6.293 1 93.06 97 ARG A N 1
ATOM 787 C CA . ARG A 1 97 ? -6.98 -13.023 6.043 1 93.06 97 ARG A CA 1
ATOM 788 C C . ARG A 1 97 ? -6.879 -13.766 4.711 1 93.06 97 ARG A C 1
ATOM 790 O O . ARG A 1 97 ? -7.23 -14.945 4.621 1 93.06 97 ARG A O 1
ATOM 797 N N . ARG A 1 98 ? -6.402 -13.109 3.727 1 92 98 ARG A N 1
ATOM 798 C CA . ARG A 1 98 ? -6.25 -13.711 2.408 1 92 98 ARG A CA 1
ATOM 799 C C . ARG A 1 98 ? -5.238 -14.852 2.443 1 92 98 ARG A C 1
ATOM 801 O O . ARG A 1 98 ? -5.453 -15.898 1.824 1 92 98 ARG A O 1
ATOM 808 N N . SER A 1 99 ? -4.121 -14.609 3.123 1 90.19 99 SER A N 1
ATOM 809 C CA . SER A 1 99 ? -3.084 -15.625 3.254 1 90.19 99 SER A CA 1
ATOM 810 C C . SER A 1 99 ? -3.607 -16.859 3.986 1 90.19 99 SER A C 1
ATOM 812 O O . SER A 1 99 ? -3.307 -17.984 3.6 1 90.19 99 SER A O 1
ATOM 814 N N . GLU A 1 100 ? -4.398 -16.641 4.992 1 91.56 100 GLU A N 1
ATOM 815 C CA . GLU A 1 100 ? -4.984 -17.75 5.742 1 91.56 100 GLU A CA 1
ATOM 816 C C . GLU A 1 100 ? -5.945 -18.547 4.875 1 91.56 100 GLU A C 1
ATOM 818 O O . GLU A 1 100 ? -5.953 -19.781 4.938 1 91.56 100 GLU A O 1
ATOM 823 N N . GLU A 1 101 ? -6.719 -17.859 4.102 1 89.62 101 GLU A N 1
ATOM 824 C CA . GLU A 1 101 ? -7.672 -18.531 3.219 1 89.62 101 GLU A CA 1
ATOM 825 C C . GLU A 1 101 ? -6.953 -19.375 2.168 1 89.62 101 GLU A C 1
ATOM 827 O O . GLU A 1 101 ? -7.398 -20.469 1.829 1 89.62 101 GLU A O 1
ATOM 832 N N . LEU A 1 102 ? -5.938 -18.844 1.644 1 87.44 102 LEU A N 1
ATOM 833 C CA . LEU A 1 102 ? -5.156 -19.562 0.647 1 87.44 102 LEU A CA 1
ATOM 834 C C . LEU A 1 102 ? -4.543 -20.828 1.248 1 87.44 102 LEU A C 1
ATOM 836 O O . LEU A 1 102 ? -4.543 -21.891 0.616 1 87.44 102 LEU A O 1
ATOM 840 N N . ARG A 1 103 ? -4.078 -20.797 2.457 1 88.56 103 ARG A N 1
ATOM 841 C CA . ARG A 1 103 ? -3.469 -21.922 3.137 1 88.56 103 ARG A CA 1
ATOM 842 C C . ARG A 1 103 ? -4.496 -23.016 3.404 1 88.56 103 ARG A C 1
ATOM 844 O O . ARG A 1 103 ? -4.199 -24.203 3.246 1 88.56 103 ARG A O 1
ATOM 851 N N . LYS A 1 104 ? -5.723 -22.609 3.701 1 87.12 104 LYS A N 1
ATOM 852 C CA . LYS A 1 104 ? -6.785 -23.578 3.98 1 87.12 104 LYS A CA 1
ATOM 853 C C . LYS A 1 104 ? -7.27 -24.25 2.701 1 87.12 104 LYS A C 1
ATOM 855 O O . LYS A 1 104 ? -7.664 -25.422 2.719 1 87.12 104 LYS A O 1
ATOM 860 N N . GLY A 1 105 ? -7.324 -23.5 1.646 1 78.62 105 GLY A N 1
ATOM 861 C CA . GLY A 1 105 ? -7.75 -24.078 0.382 1 78.62 105 GLY A CA 1
ATOM 862 C C . GLY A 1 105 ? -6.762 -25.094 -0.171 1 78.62 105 GLY A C 1
ATOM 863 O O . GLY A 1 105 ? -7.156 -26.047 -0.854 1 78.62 105 GLY A O 1
ATOM 864 N N . LEU A 1 106 ? -5.488 -24.938 0.038 1 68.19 106 LEU A N 1
ATOM 865 C CA . LEU A 1 106 ? -4.473 -25.891 -0.41 1 68.19 106 LEU A CA 1
ATOM 866 C C . LEU A 1 106 ? -4.508 -27.156 0.43 1 68.19 106 LEU A C 1
ATOM 868 O O . LEU A 1 106 ? -4.16 -28.25 -0.055 1 68.19 106 LEU A O 1
ATOM 872 N N . ALA A 1 107 ? -4.969 -27 1.652 1 70 107 ALA A N 1
ATOM 873 C CA . ALA A 1 107 ? -5.027 -28.188 2.518 1 70 107 ALA A CA 1
ATOM 874 C C . ALA A 1 107 ? -6.23 -29.047 2.18 1 70 107 ALA A C 1
ATOM 876 O O . ALA A 1 107 ? -6.195 -30.266 2.363 1 70 107 ALA A O 1
ATOM 877 N N . THR A 1 108 ? -7.199 -28.375 1.646 1 62.66 108 THR A N 1
ATOM 878 C CA . THR A 1 108 ? -8.398 -29.172 1.407 1 62.66 108 THR A CA 1
ATOM 879 C C . THR A 1 108 ? -8.375 -29.766 0.001 1 62.66 108 THR A C 1
ATOM 881 O O . THR A 1 108 ? -9.234 -30.594 -0.344 1 62.66 108 THR A O 1
ATOM 884 N N . THR A 1 109 ? -7.43 -29.375 -0.86 1 52.06 109 THR A N 1
ATOM 885 C CA . THR A 1 109 ? -7.438 -30.062 -2.146 1 52.06 109 THR A CA 1
ATOM 886 C C . THR A 1 109 ? -6.402 -31.188 -2.166 1 52.06 109 THR A C 1
ATOM 888 O O . THR A 1 109 ? -5.324 -31.062 -1.584 1 52.06 109 THR A O 1
ATOM 891 N N . MET B 1 1 ? 9.109 7.098 -36.75 1 26.91 1 MET B N 1
ATOM 892 C CA . MET B 1 1 ? 9.742 6.453 -35.594 1 26.91 1 MET B CA 1
ATOM 893 C C . MET B 1 1 ? 8.695 5.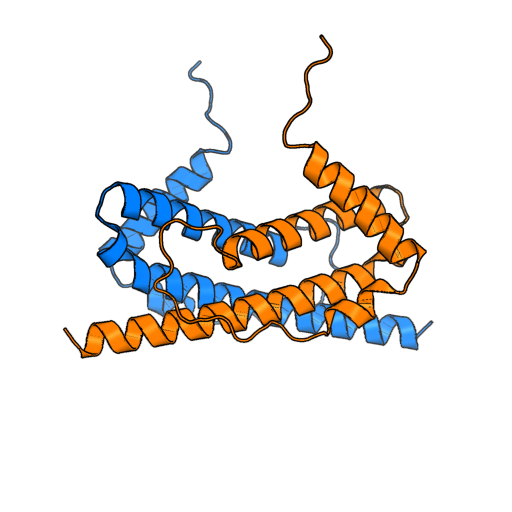91 -34.656 1 26.91 1 MET B C 1
ATOM 895 O O . MET B 1 1 ? 7.672 6.555 -34.406 1 26.91 1 MET B O 1
ATOM 899 N N . PRO B 1 2 ? 8.547 4.535 -34.469 1 27.17 2 PRO B N 1
ATOM 900 C CA . PRO B 1 2 ? 7.543 3.941 -33.594 1 27.17 2 PRO B CA 1
ATOM 901 C C . PRO B 1 2 ? 7.488 4.617 -32.219 1 27.17 2 PRO B C 1
ATOM 903 O O . PRO B 1 2 ? 8.477 5.211 -31.781 1 27.17 2 PRO B O 1
ATOM 906 N N . PHE B 1 3 ? 6.414 5.27 -31.875 1 33.31 3 PHE B N 1
ATOM 907 C CA . PHE B 1 3 ? 6.094 5.863 -30.594 1 33.31 3 PHE B CA 1
ATOM 908 C C . PHE B 1 3 ? 6.652 5.02 -29.453 1 33.31 3 PHE B C 1
ATOM 910 O O . PHE B 1 3 ? 6.539 3.793 -29.469 1 33.31 3 PHE B O 1
ATOM 917 N N . LEU B 1 4 ? 7.883 5.305 -29 1 32.16 4 LEU B N 1
ATOM 918 C CA . LEU B 1 4 ? 8.586 4.832 -27.812 1 32.16 4 LEU B CA 1
ATOM 919 C C . LEU B 1 4 ? 7.637 4.73 -26.625 1 32.16 4 LEU B C 1
ATOM 921 O O . LEU B 1 4 ? 7.121 5.746 -26.156 1 32.16 4 LEU B O 1
ATOM 925 N N . PHE B 1 5 ? 6.695 3.879 -26.688 1 37.03 5 PHE B N 1
ATOM 926 C CA . PHE B 1 5 ? 5.711 3.533 -25.672 1 37.03 5 PHE B CA 1
ATOM 927 C C . PHE B 1 5 ? 6.336 3.572 -24.281 1 37.03 5 PHE B C 1
ATOM 929 O O . PHE B 1 5 ? 7.254 2.807 -23.984 1 37.03 5 PHE B O 1
ATOM 936 N N . GLY B 1 6 ? 6.613 4.652 -23.75 1 32.12 6 GLY B N 1
ATOM 937 C CA . GLY B 1 6 ? 7.215 5.055 -22.5 1 32.12 6 GLY B CA 1
ATOM 938 C C . GLY B 1 6 ? 6.793 4.176 -21.328 1 32.12 6 GLY B C 1
ATOM 939 O O . GLY B 1 6 ? 7.469 3.193 -21.016 1 32.12 6 GLY B O 1
ATOM 940 N N . PRO B 1 7 ? 6.008 4.547 -20.297 1 43.69 7 PRO B N 1
ATOM 941 C CA . PRO B 1 7 ? 5.801 4 -18.953 1 43.69 7 PRO B CA 1
ATOM 942 C C . PRO B 1 7 ? 5.195 2.6 -18.984 1 43.69 7 PRO B C 1
ATOM 944 O O . PRO B 1 7 ? 4.941 2.02 -17.922 1 43.69 7 PRO B O 1
ATOM 947 N N . THR B 1 8 ? 4.66 2.064 -19.953 1 45.53 8 THR B N 1
ATOM 948 C CA . THR B 1 8 ? 4.074 0.747 -20.172 1 45.53 8 THR B CA 1
ATOM 949 C C . THR B 1 8 ? 5.148 -0.335 -20.141 1 45.53 8 THR B C 1
ATOM 951 O O . THR B 1 8 ? 4.895 -1.46 -19.719 1 45.53 8 THR B O 1
ATOM 954 N N . GLY B 1 9 ? 6.293 0.094 -20.453 1 49.44 9 GLY B N 1
ATOM 955 C CA . GLY B 1 9 ? 7.395 -0.854 -20.516 1 49.44 9 GLY B CA 1
ATOM 956 C C . GLY B 1 9 ? 7.734 -1.472 -19.172 1 49.44 9 GLY B C 1
ATOM 957 O O . GLY B 1 9 ? 8.062 -2.658 -19.094 1 49.44 9 GLY B O 1
ATOM 958 N N . ASP B 1 10 ? 7.703 -0.576 -18.203 1 56.62 10 ASP B N 1
ATOM 959 C CA . ASP B 1 10 ? 8.055 -1.081 -16.875 1 56.62 10 ASP B CA 1
ATOM 960 C C . ASP B 1 10 ? 7.051 -2.125 -16.406 1 56.62 10 ASP B C 1
ATOM 962 O O . ASP B 1 10 ? 7.43 -3.135 -15.805 1 56.62 10 ASP B O 1
ATOM 966 N N . LEU B 1 11 ? 5.82 -1.814 -16.766 1 56.53 11 LEU B N 1
ATOM 967 C CA . LEU B 1 11 ? 4.773 -2.758 -16.391 1 56.53 11 LEU B CA 1
ATOM 968 C C . LEU B 1 11 ? 4.934 -4.074 -17.141 1 56.53 11 LEU B C 1
ATOM 970 O O . LEU B 1 11 ? 4.77 -5.148 -16.562 1 56.53 11 LEU B O 1
ATOM 974 N N . GLU B 1 12 ? 5.258 -3.873 -18.469 1 59.44 12 GLU B N 1
ATOM 975 C CA . GLU B 1 12 ? 5.441 -5.062 -19.281 1 59.44 12 GLU B CA 1
ATOM 976 C C . GLU B 1 12 ? 6.656 -5.867 -18.828 1 59.44 12 GLU B C 1
ATOM 978 O O . GLU B 1 12 ? 6.625 -7.098 -18.828 1 59.44 12 GLU B O 1
ATOM 983 N N . LYS B 1 13 ? 7.664 -5.184 -18.469 1 62.09 13 LYS B N 1
ATOM 984 C CA . LYS B 1 13 ? 8.852 -5.863 -17.969 1 62.09 13 LYS B CA 1
ATOM 985 C C . LYS B 1 13 ? 8.562 -6.551 -16.625 1 62.09 13 LYS B C 1
ATOM 987 O O . LYS B 1 13 ? 8.992 -7.684 -16.406 1 62.09 13 LYS B O 1
ATOM 992 N N . GLU B 1 14 ? 7.809 -5.844 -15.82 1 62.69 14 GLU B N 1
ATOM 993 C CA . GLU B 1 14 ? 7.453 -6.445 -14.539 1 62.69 14 GLU B CA 1
ATOM 994 C C . GLU B 1 14 ? 6.523 -7.641 -14.727 1 62.69 14 GLU B C 1
ATOM 996 O O . GLU B 1 14 ? 6.652 -8.648 -14.031 1 62.69 14 GLU B O 1
ATOM 1001 N N . LYS B 1 15 ? 5.738 -7.434 -15.695 1 63.03 15 LYS B N 1
ATOM 1002 C CA . LYS B 1 15 ? 4.879 -8.562 -16.031 1 63.03 15 LYS B CA 1
ATOM 1003 C C . LYS B 1 15 ? 5.707 -9.781 -16.453 1 63.03 15 LYS B C 1
ATOM 1005 O O . LYS B 1 15 ? 5.449 -10.898 -16 1 63.03 15 LYS B O 1
ATOM 1010 N N . GLN B 1 16 ? 6.617 -9.562 -17.422 1 67.81 16 GLN B N 1
ATOM 1011 C CA . GLN B 1 16 ? 7.488 -10.625 -17.906 1 67.81 16 GLN B CA 1
ATOM 1012 C C . GLN B 1 16 ? 8.336 -11.195 -16.766 1 67.81 16 GLN B C 1
ATOM 1014 O O . GLN B 1 16 ? 8.547 -12.406 -16.688 1 67.81 16 GLN B O 1
ATOM 1019 N N . ARG B 1 17 ? 8.797 -10.312 -15.93 1 63.19 17 ARG B N 1
ATOM 1020 C CA . ARG B 1 17 ? 9.586 -10.727 -14.781 1 63.19 17 ARG B CA 1
ATOM 1021 C C . ARG B 1 17 ? 8.75 -11.578 -13.82 1 63.19 17 ARG B C 1
ATOM 1023 O O . ARG B 1 17 ? 9.219 -12.602 -13.328 1 63.19 17 ARG B O 1
ATOM 1030 N N . LEU B 1 18 ? 7.594 -11.031 -13.578 1 64.62 18 LEU B N 1
ATOM 1031 C CA . LEU B 1 18 ? 6.691 -11.789 -12.719 1 64.62 18 LEU B CA 1
ATOM 1032 C C . LEU B 1 18 ? 6.387 -13.156 -13.32 1 64.62 18 LEU B C 1
ATOM 1034 O O . LEU B 1 18 ? 6.305 -14.156 -12.594 1 64.62 18 LEU B O 1
ATOM 1038 N N . GLN B 1 19 ? 6.309 -13.219 -14.492 1 68.94 19 GLN B N 1
ATOM 1039 C CA . GLN B 1 19 ? 6.133 -14.5 -15.172 1 68.94 19 GLN B CA 1
ATOM 1040 C C . GLN B 1 19 ? 7.344 -15.406 -14.969 1 68.94 19 GLN B C 1
ATOM 1042 O O . GLN B 1 19 ? 7.199 -16.609 -14.75 1 68.94 19 GLN B O 1
ATOM 1047 N N . ASN B 1 20 ? 8.523 -14.789 -15.203 1 63.12 20 ASN B N 1
ATOM 1048 C CA . ASN B 1 20 ? 9.758 -15.555 -15.023 1 63.12 20 ASN B CA 1
ATOM 1049 C C . ASN B 1 20 ? 9.898 -16.062 -13.594 1 63.12 20 ASN B C 1
ATOM 1051 O O . ASN B 1 20 ? 10.344 -17.188 -13.367 1 63.12 20 ASN B O 1
ATOM 1055 N N . ILE B 1 21 ? 9.648 -15.219 -12.664 1 61.53 21 ILE B N 1
ATOM 1056 C CA . ILE B 1 21 ? 9.703 -15.625 -11.258 1 61.53 21 ILE B CA 1
ATOM 1057 C C . ILE B 1 21 ? 8.719 -16.766 -11.016 1 61.53 21 ILE B C 1
ATOM 1059 O O . ILE B 1 21 ? 9.055 -17.75 -10.336 1 61.53 21 ILE B O 1
ATOM 1063 N N . PHE B 1 22 ? 7.715 -16.625 -11.539 1 58.06 22 PHE B N 1
ATOM 1064 C CA . PHE B 1 22 ? 6.715 -17.672 -11.414 1 58.06 22 PHE B CA 1
ATOM 1065 C C . PHE B 1 22 ? 7.172 -18.938 -12.133 1 58.06 22 PHE B C 1
ATOM 1067 O O . PHE B 1 22 ? 6.953 -20.047 -11.641 1 58.06 22 PHE B O 1
ATOM 1074 N N . ALA B 1 23 ? 7.75 -18.641 -13.18 1 57.97 23 ALA B N 1
ATOM 1075 C CA . ALA B 1 23 ? 8.195 -19.781 -13.977 1 57.97 23 ALA B CA 1
ATOM 1076 C C . ALA B 1 23 ? 9.352 -20.5 -13.305 1 57.97 23 ALA B C 1
ATOM 1078 O O . ALA B 1 23 ? 9.43 -21.734 -13.328 1 57.97 23 ALA B O 1
ATOM 1079 N N . THR B 1 24 ? 10.227 -19.719 -12.711 1 59.16 24 THR B N 1
ATOM 1080 C CA . THR B 1 24 ? 11.414 -20.359 -12.18 1 59.16 24 THR B CA 1
ATOM 1081 C C . THR B 1 24 ? 11.266 -20.625 -10.68 1 59.16 24 THR B C 1
ATOM 1083 O O . THR B 1 24 ? 12.031 -21.391 -10.102 1 59.16 24 THR B O 1
ATOM 1086 N N . GLY B 1 25 ? 10.242 -20.438 -10.008 1 50.44 25 GLY B N 1
ATOM 1087 C CA . GLY B 1 25 ? 10.016 -20.656 -8.586 1 50.44 25 GLY B CA 1
ATOM 1088 C C . GLY B 1 25 ? 11.086 -20.031 -7.711 1 50.44 25 GLY B C 1
ATOM 1089 O O . GLY B 1 25 ? 11.008 -20.109 -6.484 1 50.44 25 GLY B O 1
ATOM 1090 N N . LYS B 1 26 ? 12.336 -19.766 -8.039 1 51.22 26 LYS B N 1
ATOM 1091 C CA . LYS B 1 26 ? 13.547 -19.453 -7.277 1 51.22 26 LYS B CA 1
ATOM 1092 C C . LYS B 1 26 ? 13.445 -18.078 -6.625 1 51.22 26 LYS B C 1
ATOM 1094 O O . LYS B 1 26 ? 13.984 -17.859 -5.539 1 51.22 26 LYS B O 1
ATOM 1099 N N . ASP B 1 27 ? 12.812 -17.219 -7.094 1 47.97 27 ASP B N 1
ATOM 1100 C CA . ASP B 1 27 ? 13.023 -15.844 -6.664 1 47.97 27 ASP B CA 1
ATOM 1101 C C . ASP B 1 27 ? 12.195 -15.523 -5.418 1 47.97 27 ASP B C 1
ATOM 1103 O O . ASP B 1 27 ? 12.258 -14.406 -4.898 1 47.97 27 ASP B O 1
ATOM 1107 N N . LEU B 1 28 ? 11.297 -16.391 -5.059 1 46.97 28 LEU B N 1
ATOM 1108 C CA . LEU B 1 28 ? 10.539 -16.031 -3.861 1 46.97 28 LEU B CA 1
ATOM 1109 C C . LEU B 1 28 ? 11.453 -15.961 -2.643 1 46.97 28 LEU B C 1
ATOM 1111 O O . LEU B 1 28 ? 11.234 -15.148 -1.74 1 46.97 28 LEU B O 1
ATOM 1115 N N . GLU B 1 29 ? 12.398 -16.969 -2.549 1 42.5 29 GLU B N 1
ATOM 1116 C CA . GLU B 1 29 ? 13.297 -17.094 -1.407 1 42.5 29 GLU B CA 1
ATOM 1117 C C . GLU B 1 29 ? 14.32 -15.953 -1.379 1 42.5 29 GLU B C 1
ATOM 1119 O O . GLU B 1 29 ? 14.852 -15.609 -0.319 1 42.5 29 GLU B O 1
ATOM 1124 N N . GLU B 1 30 ? 14.828 -15.625 -2.43 1 39.25 30 GLU B N 1
ATOM 1125 C CA . GLU B 1 30 ? 15.938 -14.672 -2.385 1 39.25 30 GLU B CA 1
ATOM 1126 C C . GLU B 1 30 ? 15.492 -13.336 -1.801 1 39.25 30 GLU B C 1
ATOM 1128 O O . GLU B 1 30 ? 16.312 -12.594 -1.249 1 39.25 30 GLU B O 1
ATOM 1133 N N . ARG B 1 31 ? 14.305 -13.133 -1.957 1 41.59 31 ARG B N 1
ATOM 1134 C CA . ARG B 1 31 ? 13.992 -11.781 -1.523 1 41.59 31 ARG B CA 1
ATOM 1135 C C . ARG B 1 31 ? 13.773 -11.719 -0.015 1 41.59 31 ARG B C 1
ATOM 1137 O O . ARG B 1 31 ? 13.289 -10.719 0.512 1 41.59 31 ARG B O 1
ATOM 1144 N N . LYS B 1 32 ? 13.766 -12.945 0.625 1 40.84 32 LYS B N 1
ATOM 1145 C CA . LYS B 1 32 ? 13.875 -12.766 2.07 1 40.84 32 LYS B CA 1
ATOM 1146 C C . LYS B 1 32 ? 15.109 -11.953 2.436 1 40.84 32 LYS B C 1
ATOM 1148 O O . LYS B 1 32 ? 15.469 -11.852 3.611 1 40.84 32 LYS B O 1
ATOM 1153 N N . ARG B 1 33 ? 16.25 -12.031 1.651 1 33.59 33 ARG B N 1
ATOM 1154 C CA . ARG B 1 33 ? 17.531 -11.5 2.115 1 33.59 33 ARG B CA 1
ATOM 1155 C C . ARG B 1 33 ? 17.391 -10.078 2.635 1 33.59 33 ARG B C 1
ATOM 1157 O O . ARG B 1 33 ? 16.422 -9.383 2.293 1 33.59 33 ARG B O 1
ATOM 1164 N N . LYS B 1 34 ? 18.641 -9.492 3.285 1 37.25 34 LYS B N 1
ATOM 1165 C CA . LYS B 1 34 ? 18.984 -8.406 4.199 1 37.25 34 LYS B CA 1
ATOM 1166 C C . LYS B 1 34 ? 18.594 -7.051 3.623 1 37.25 34 LYS B C 1
ATOM 1168 O O . LYS B 1 34 ? 19.078 -6.656 2.561 1 37.25 34 LYS B O 1
ATOM 1173 N N . ALA B 1 35 ? 17.438 -6.617 3.805 1 36.06 35 ALA B N 1
ATOM 1174 C CA . ALA B 1 35 ? 17.375 -5.172 3.594 1 36.06 35 ALA B CA 1
ATOM 1175 C C . ALA B 1 35 ? 18.562 -4.473 4.227 1 36.06 35 ALA B C 1
ATOM 1177 O O . ALA B 1 35 ? 18.906 -4.73 5.383 1 36.06 35 ALA B O 1
ATOM 1178 N N . PRO B 1 36 ? 19.641 -4.109 3.506 1 36.25 36 PRO B N 1
ATOM 1179 C CA . PRO B 1 36 ? 20.688 -3.379 4.211 1 36.25 36 PRO B CA 1
ATOM 1180 C C . PRO B 1 36 ? 20.141 -2.363 5.211 1 36.25 36 PRO B C 1
ATOM 1182 O O . PRO B 1 36 ? 19.031 -1.858 5.035 1 36.25 36 PRO B O 1
ATOM 1185 N N . PRO B 1 37 ? 20.719 -2.264 6.426 1 35.12 37 PRO B N 1
ATOM 1186 C CA . PRO B 1 37 ? 20.328 -1.216 7.375 1 35.12 37 PRO B CA 1
ATOM 1187 C C . PRO B 1 37 ? 20.172 0.152 6.711 1 35.12 37 PRO B C 1
ATOM 1189 O O . PRO B 1 37 ? 21.047 0.57 5.949 1 35.12 37 PRO B O 1
ATOM 1192 N N . ALA B 1 38 ? 19.031 0.612 6.406 1 36.81 38 ALA B N 1
ATOM 1193 C CA . ALA B 1 38 ? 18.734 1.941 5.883 1 36.81 38 ALA B CA 1
ATOM 1194 C C . ALA B 1 38 ? 19.5 3.02 6.641 1 36.81 38 ALA B C 1
ATOM 1196 O O . ALA B 1 38 ? 19.469 3.068 7.871 1 36.81 38 ALA B O 1
ATOM 1197 N N . ARG B 1 39 ? 20.656 3.447 6.207 1 33.94 39 ARG B N 1
ATOM 1198 C CA . ARG B 1 39 ? 21.172 4.723 6.699 1 33.94 39 ARG B CA 1
ATOM 1199 C C . ARG B 1 39 ? 20.047 5.762 6.793 1 33.94 39 ARG B C 1
ATOM 1201 O O . ARG B 1 39 ? 19.219 5.875 5.891 1 33.94 39 ARG B O 1
ATOM 1208 N N . GLN B 1 40 ? 19.688 6.293 7.988 1 35.44 40 GLN B N 1
ATOM 1209 C CA . GLN B 1 40 ? 18.672 7.234 8.445 1 35.44 40 GLN B CA 1
ATOM 1210 C C . GLN B 1 40 ? 18.734 8.539 7.664 1 35.44 40 GLN B C 1
ATOM 1212 O O . GLN B 1 40 ? 18.984 9.602 8.242 1 35.44 40 GLN B O 1
ATOM 1217 N N . LYS B 1 41 ? 19.516 8.734 6.508 1 37.06 41 LYS B N 1
ATOM 1218 C CA . LYS B 1 41 ? 19.672 10.102 6.023 1 37.06 41 LYS B CA 1
ATOM 1219 C C . LYS B 1 41 ? 18.328 10.797 5.895 1 37.06 41 LYS B C 1
ATOM 1221 O O . LYS B 1 41 ? 17.312 10.156 5.586 1 37.06 41 LYS B O 1
ATOM 1226 N N . ALA B 1 42 ? 18.234 12.039 6.238 1 39.41 42 ALA B N 1
ATOM 1227 C CA . ALA B 1 42 ? 17.094 12.945 6.125 1 39.41 42 ALA B CA 1
ATOM 1228 C C . ALA B 1 42 ? 16.391 12.781 4.785 1 39.41 42 ALA B C 1
ATOM 1230 O O . ALA B 1 42 ? 17.047 12.719 3.736 1 39.41 42 ALA B O 1
ATOM 1231 N N . PRO B 1 43 ? 15.109 12.172 4.551 1 41.72 43 PRO B N 1
ATOM 1232 C CA . PRO B 1 43 ? 14.531 11.773 3.266 1 41.72 43 PRO B CA 1
ATOM 1233 C C . PRO B 1 43 ? 14.5 12.922 2.254 1 41.72 43 PRO B C 1
ATOM 1235 O O . PRO B 1 43 ? 13.805 13.922 2.469 1 41.72 43 PRO B O 1
ATOM 1238 N N . ALA B 1 44 ? 15.555 13.656 1.822 1 39.28 44 ALA B N 1
ATOM 1239 C CA . ALA B 1 44 ? 15.547 14.555 0.672 1 39.28 44 ALA B CA 1
ATOM 1240 C C . ALA B 1 44 ? 14.523 14.109 -0.369 1 39.28 44 ALA B C 1
ATOM 1242 O O . ALA B 1 44 ? 14.109 12.945 -0.382 1 39.28 44 ALA B O 1
ATOM 1243 N N . PRO B 1 45 ? 14.016 14.93 -1.519 1 44.34 45 PRO B N 1
ATOM 1244 C CA . PRO B 1 45 ? 12.992 14.703 -2.533 1 44.34 45 PRO B CA 1
ATOM 1245 C C . PRO B 1 45 ? 13.125 13.336 -3.211 1 44.34 45 PRO B C 1
ATOM 1247 O O . PRO B 1 45 ? 12.516 13.102 -4.258 1 44.34 45 PRO B O 1
ATOM 1250 N N . GLU B 1 46 ? 14.062 12.406 -3.053 1 49.41 46 GLU B N 1
A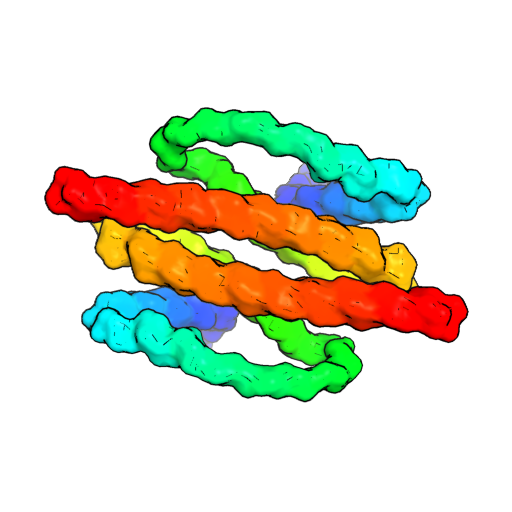TOM 1251 C CA . GLU B 1 46 ? 14.656 11.141 -3.465 1 49.41 46 GLU B CA 1
ATOM 1252 C C . GLU B 1 46 ? 13.602 10.039 -3.568 1 49.41 46 GLU B C 1
ATOM 1254 O O . GLU B 1 46 ? 12.531 10.141 -2.967 1 49.41 46 GLU B O 1
ATOM 1259 N N . LEU B 1 47 ? 13.828 8.969 -4.391 1 58.47 47 LEU B N 1
ATOM 1260 C CA . LEU B 1 47 ? 13.016 7.805 -4.715 1 58.47 47 LEU B CA 1
ATOM 1261 C C . LEU B 1 47 ? 12.438 7.176 -3.453 1 58.47 47 LEU B C 1
ATOM 1263 O O . LEU B 1 47 ? 13.18 6.688 -2.602 1 58.47 47 LEU B O 1
ATOM 1267 N N . ASP B 1 48 ? 11.344 7.828 -2.861 1 82.38 48 ASP B N 1
ATOM 1268 C CA . ASP B 1 48 ? 10.656 7.336 -1.667 1 82.38 48 ASP B CA 1
ATOM 1269 C C . ASP B 1 48 ? 10.352 5.848 -1.784 1 82.38 48 ASP B C 1
ATOM 1271 O O . ASP B 1 48 ? 9.438 5.453 -2.514 1 82.38 48 ASP B O 1
ATOM 1275 N N . ARG B 1 49 ? 11.352 5.035 -1.227 1 91.12 49 ARG B N 1
ATOM 1276 C CA . ARG B 1 49 ? 11.172 3.588 -1.196 1 91.12 49 ARG B CA 1
ATOM 1277 C C . ARG B 1 49 ? 9.727 3.223 -0.903 1 91.12 49 ARG B C 1
ATOM 1279 O O . ARG B 1 49 ? 9.203 2.248 -1.449 1 91.12 49 ARG B O 1
ATOM 1286 N N . PHE B 1 50 ? 9.102 4.016 -0.121 1 94.44 50 PHE B N 1
ATOM 1287 C CA . PHE B 1 50 ? 7.707 3.748 0.2 1 94.44 50 PHE B CA 1
ATOM 1288 C C . PHE B 1 50 ? 6.836 3.865 -1.042 1 94.44 50 PHE B C 1
ATOM 1290 O O . PHE B 1 50 ? 6 2.996 -1.304 1 94.44 50 PHE B O 1
ATOM 1297 N N . GLU B 1 51 ? 7.098 4.887 -1.8 1 90.81 51 GLU B N 1
ATOM 1298 C CA . GLU B 1 51 ? 6.344 5.09 -3.035 1 90.81 51 GLU B CA 1
ATOM 1299 C C . GLU B 1 51 ? 6.613 3.969 -4.035 1 90.81 51 GLU B C 1
ATOM 1301 O O . GLU B 1 51 ? 5.699 3.529 -4.738 1 90.81 51 GLU B O 1
ATOM 1306 N N . GLU B 1 52 ? 7.836 3.562 -4.125 1 92.56 52 GLU B N 1
ATOM 1307 C CA . GLU B 1 52 ? 8.164 2.439 -5 1 92.56 52 GLU B CA 1
ATOM 1308 C C . GLU B 1 52 ? 7.395 1.186 -4.598 1 92.56 52 GLU B C 1
ATOM 1310 O O . GLU B 1 52 ? 6.902 0.449 -5.457 1 92.56 52 GLU B O 1
ATOM 1315 N N . LEU B 1 53 ? 7.27 0.943 -3.305 1 95.06 53 LEU B N 1
ATOM 1316 C CA . LEU B 1 53 ? 6.566 -0.232 -2.801 1 95.06 53 LEU B CA 1
ATOM 1317 C C . LEU B 1 53 ? 5.082 -0.164 -3.143 1 95.06 53 LEU B C 1
ATOM 1319 O O . LEU B 1 53 ? 4.477 -1.174 -3.512 1 95.06 53 LEU B O 1
ATOM 1323 N N . VAL B 1 54 ? 4.496 1.029 -3.066 1 94.69 54 VAL B N 1
ATOM 1324 C CA . VAL B 1 54 ? 3.098 1.206 -3.445 1 94.69 54 VAL B CA 1
ATOM 1325 C C . VAL B 1 54 ? 2.91 0.845 -4.918 1 94.69 54 VAL B C 1
ATOM 1327 O O . VAL B 1 54 ? 1.975 0.123 -5.27 1 94.69 54 VAL B O 1
ATOM 1330 N N . LYS B 1 55 ? 3.824 1.304 -5.746 1 91.56 55 LYS B N 1
ATOM 1331 C CA . LYS B 1 55 ? 3.744 1.024 -7.176 1 91.56 55 LYS B CA 1
ATOM 1332 C C . LYS B 1 55 ? 3.934 -0.463 -7.457 1 91.56 55 LYS B C 1
ATOM 1334 O O . LYS B 1 55 ? 3.238 -1.035 -8.297 1 91.56 55 LYS B O 1
ATOM 1339 N N . GLU B 1 56 ? 4.844 -1.08 -6.746 1 92.38 56 GLU B N 1
ATOM 1340 C CA . GLU B 1 56 ? 5.094 -2.508 -6.922 1 92.38 56 GLU B CA 1
ATOM 1341 C C . GLU B 1 56 ? 3.861 -3.332 -6.562 1 92.38 56 GLU B C 1
ATOM 1343 O O . GLU B 1 56 ? 3.531 -4.297 -7.254 1 92.38 56 GLU B O 1
ATOM 1348 N N . ILE B 1 57 ? 3.195 -2.943 -5.465 1 94.75 57 ILE B N 1
ATOM 1349 C CA . ILE B 1 57 ? 1.983 -3.646 -5.055 1 94.75 57 ILE B CA 1
ATOM 1350 C C . ILE B 1 57 ? 0.899 -3.467 -6.113 1 94.75 57 ILE B C 1
ATOM 1352 O O . ILE B 1 57 ? 0.224 -4.426 -6.488 1 94.75 57 ILE B O 1
ATOM 1356 N N . GLN B 1 58 ? 0.815 -2.268 -6.656 1 92.19 58 GLN B N 1
ATOM 1357 C CA . GLN B 1 58 ? -0.165 -2.008 -7.703 1 92.19 58 GLN B CA 1
ATOM 1358 C C . GLN B 1 58 ? 0.109 -2.867 -8.938 1 92.19 58 GLN B C 1
ATOM 1360 O O . GLN B 1 58 ? -0.814 -3.441 -9.516 1 92.19 58 GLN B O 1
ATOM 1365 N N . GLU B 1 59 ? 1.32 -2.926 -9.281 1 90.19 59 GLU B N 1
ATOM 1366 C CA . GLU B 1 59 ? 1.711 -3.715 -10.453 1 90.19 59 GLU B CA 1
ATOM 1367 C C . GLU B 1 59 ? 1.396 -5.191 -10.25 1 90.19 59 GLU B C 1
ATOM 1369 O O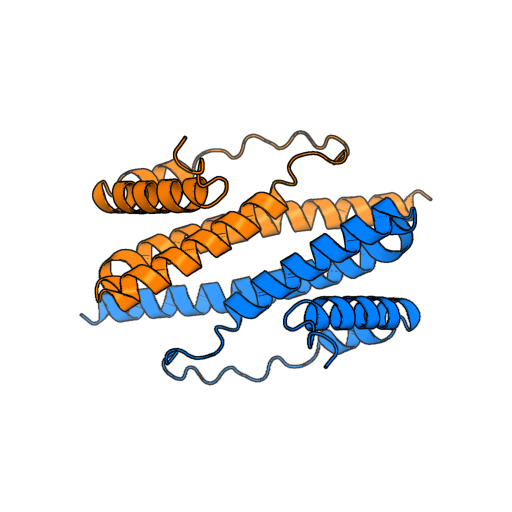 . GLU B 1 59 ? 0.952 -5.871 -11.18 1 90.19 59 GLU B O 1
ATOM 1374 N N . ARG B 1 60 ? 1.669 -5.734 -9.047 1 92.12 60 ARG B N 1
ATOM 1375 C CA . ARG B 1 60 ? 1.372 -7.133 -8.75 1 92.12 60 ARG B CA 1
ATOM 1376 C C . ARG B 1 60 ? -0.129 -7.395 -8.797 1 92.12 60 ARG B C 1
ATOM 1378 O O . ARG B 1 60 ? -0.567 -8.438 -9.297 1 92.12 60 ARG B O 1
ATOM 1385 N N . LYS B 1 61 ? -0.909 -6.43 -8.281 1 91.5 61 LYS B N 1
ATOM 1386 C CA . LYS B 1 61 ? -2.361 -6.57 -8.312 1 91.5 61 LYS B CA 1
ATOM 1387 C C . LYS B 1 61 ? -2.887 -6.578 -9.742 1 91.5 61 LYS B C 1
ATOM 1389 O O . LYS B 1 61 ? -3.746 -7.391 -10.086 1 91.5 61 LYS B O 1
ATOM 1394 N N . GLU B 1 62 ? -2.395 -5.652 -10.523 1 90.19 62 GLU B N 1
ATOM 1395 C CA . GLU B 1 62 ? -2.814 -5.582 -11.914 1 90.19 62 GLU B CA 1
ATOM 1396 C C . GLU B 1 62 ? -2.422 -6.844 -12.68 1 90.19 62 GLU B C 1
ATOM 1398 O O . GLU B 1 62 ? -3.191 -7.344 -13.5 1 90.19 62 GLU B O 1
ATOM 1403 N N . PHE B 1 63 ? -1.199 -7.367 -12.406 1 90.56 63 PHE B N 1
ATOM 1404 C CA . PHE B 1 63 ? -0.739 -8.602 -13.031 1 90.56 63 PHE B CA 1
ATOM 1405 C C . PHE B 1 63 ? -1.666 -9.758 -12.688 1 90.56 63 PHE B C 1
ATOM 1407 O O . PHE B 1 63 ? -2.078 -10.516 -13.57 1 90.56 63 PHE B O 1
ATOM 1414 N N . LEU B 1 64 ? -2.035 -9.844 -11.438 1 90.62 64 LEU B N 1
ATOM 1415 C CA . LEU B 1 64 ? -2.891 -10.945 -11.008 1 90.62 64 LEU B CA 1
ATOM 1416 C C . LEU B 1 64 ? -4.27 -10.852 -11.656 1 90.62 64 LEU B C 1
ATOM 1418 O O . LEU B 1 64 ? -4.832 -11.859 -12.086 1 90.62 64 LEU B O 1
ATOM 1422 N N . ALA B 1 65 ? -4.766 -9.617 -11.734 1 89.94 65 ALA B N 1
ATOM 1423 C CA . ALA B 1 65 ? -6.055 -9.406 -12.391 1 89.94 65 ALA B CA 1
ATOM 1424 C C . ALA B 1 65 ? -6.008 -9.852 -13.852 1 89.94 65 ALA B C 1
ATOM 1426 O O . ALA B 1 65 ? -6.949 -10.469 -14.352 1 89.94 65 ALA B O 1
ATOM 1427 N N . ASP B 1 66 ? -4.891 -9.516 -14.531 1 89.62 66 ASP B N 1
ATOM 1428 C CA . ASP B 1 66 ? -4.703 -9.922 -15.922 1 89.62 66 ASP B CA 1
ATOM 1429 C C . ASP B 1 66 ? -4.645 -11.445 -16.031 1 89.62 66 ASP B C 1
ATOM 1431 O O . ASP B 1 66 ? -5.242 -12.031 -16.953 1 89.62 66 ASP B O 1
ATOM 1435 N N . MET B 1 67 ? -3.936 -12.086 -15.125 1 88.38 67 MET B N 1
ATOM 1436 C CA . MET B 1 67 ? -3.812 -13.547 -15.125 1 88.38 67 MET B CA 1
ATOM 1437 C C . MET B 1 67 ? -5.16 -14.203 -14.859 1 88.38 67 MET B C 1
ATOM 1439 O O . MET B 1 67 ? -5.492 -15.219 -15.477 1 88.38 67 MET B O 1
ATOM 1443 N N . GLU B 1 68 ? -5.887 -13.664 -13.945 1 89.69 68 GLU B N 1
ATOM 1444 C CA . GLU B 1 68 ? -7.211 -14.203 -13.656 1 89.69 68 GLU B CA 1
ATOM 1445 C C . GLU B 1 68 ? -8.141 -14.07 -14.859 1 89.69 68 GLU B C 1
ATOM 1447 O O . GLU B 1 68 ? -8.914 -14.984 -15.156 1 89.69 68 GLU B O 1
ATOM 1452 N N . ALA B 1 69 ? -8.047 -12.922 -15.562 1 90.69 69 ALA B N 1
ATOM 1453 C CA . ALA B 1 69 ? -8.859 -12.695 -16.766 1 90.69 69 ALA B CA 1
ATOM 1454 C C . ALA B 1 69 ? -8.539 -13.727 -17.844 1 90.69 69 ALA B C 1
ATOM 1456 O O . ALA B 1 69 ? -9.414 -14.117 -18.609 1 90.69 69 ALA B O 1
ATOM 1457 N N . LEU B 1 70 ? -7.312 -14.273 -17.812 1 91.31 70 LEU B N 1
ATOM 1458 C CA . LEU B 1 70 ? -6.871 -15.273 -18.781 1 91.31 70 LEU B CA 1
ATOM 1459 C C . LEU B 1 70 ? -7.105 -16.688 -18.25 1 91.31 70 LEU B C 1
ATOM 1461 O O . LEU B 1 70 ? -6.766 -17.672 -18.922 1 91.31 70 LEU B O 1
ATOM 1465 N N . GLY B 1 71 ? -7.703 -16.797 -17.094 1 90 71 GLY B N 1
ATOM 1466 C CA . GLY B 1 71 ? -7.984 -18.094 -16.5 1 90 71 GLY B CA 1
ATOM 1467 C C . GLY B 1 71 ? -6.77 -18.719 -15.852 1 90 71 GLY B C 1
ATOM 1468 O O . GLY B 1 71 ? -6.781 -19.906 -15.531 1 90 71 GLY B O 1
ATOM 1469 N N . GLN B 1 72 ? -5.703 -17.953 -15.617 1 89.19 72 GLN B N 1
ATOM 1470 C CA . GLN B 1 72 ? -4.449 -18.484 -15.086 1 89.19 72 GLN B CA 1
ATOM 1471 C C . GLN B 1 72 ? -4.195 -17.953 -13.672 1 89.19 72 GLN B C 1
ATOM 1473 O O . GLN B 1 72 ? -3.084 -18.078 -13.156 1 89.19 72 GLN B O 1
ATOM 1478 N N . GLY B 1 73 ? -5.191 -17.297 -12.977 1 88.31 73 GLY B N 1
ATOM 1479 C CA . GLY B 1 73 ? -5.055 -16.672 -11.672 1 88.31 73 GLY B CA 1
ATOM 1480 C C . GLY B 1 73 ? -4.602 -17.625 -10.586 1 88.31 73 GLY B C 1
ATOM 1481 O O . GLY B 1 73 ? -3.779 -17.266 -9.742 1 88.31 73 GLY B O 1
ATOM 1482 N N . LYS B 1 74 ? -5.07 -18.812 -10.633 1 87.62 74 LYS B N 1
ATOM 1483 C CA . LYS B 1 74 ? -4.852 -19.781 -9.562 1 87.62 74 LYS B CA 1
ATOM 1484 C C . LYS B 1 74 ? -3.367 -20.078 -9.391 1 87.62 74 LYS B C 1
ATOM 1486 O O . LYS B 1 74 ? -2.879 -20.219 -8.273 1 87.62 74 LYS B O 1
ATOM 1491 N N . GLN B 1 75 ? -2.689 -20.125 -10.516 1 88.56 75 GLN B N 1
ATOM 1492 C CA . GLN B 1 75 ? -1.293 -20.531 -10.438 1 88.56 75 GLN B CA 1
ATOM 1493 C C . GLN B 1 75 ? -0.41 -19.406 -9.93 1 88.56 75 GLN B C 1
ATOM 1495 O O . GLN B 1 75 ? 0.707 -19.641 -9.461 1 88.56 75 GLN B O 1
ATOM 1500 N N . TYR B 1 76 ? -0.946 -18.219 -9.914 1 90.44 76 TYR B N 1
ATOM 1501 C CA . TYR B 1 76 ? -0.112 -17.078 -9.555 1 90.44 76 TYR B CA 1
ATOM 1502 C C . TYR B 1 76 ? -0.522 -16.5 -8.203 1 90.44 76 TYR B C 1
ATOM 1504 O O . TYR B 1 76 ? 0.237 -15.758 -7.582 1 90.44 76 TYR B O 1
ATOM 1512 N N . ARG B 1 77 ? -1.653 -16.766 -7.758 1 89.75 77 ARG B N 1
ATOM 1513 C CA . ARG B 1 77 ? -2.268 -16.109 -6.609 1 89.75 77 ARG B CA 1
ATOM 1514 C C . ARG B 1 77 ? -1.387 -16.234 -5.367 1 89.75 77 ARG B C 1
ATOM 1516 O O . ARG B 1 77 ? -1.129 -15.25 -4.68 1 89.75 77 ARG B O 1
ATOM 1523 N N . GLY B 1 78 ? -0.879 -17.438 -5.082 1 89.19 78 GLY B N 1
ATOM 1524 C CA . GLY B 1 78 ? -0.062 -17.656 -3.9 1 89.19 78 GLY B CA 1
ATOM 1525 C C . GLY B 1 78 ? 1.227 -16.859 -3.908 1 89.19 78 GLY B C 1
ATOM 1526 O O . GLY B 1 78 ? 1.589 -16.234 -2.904 1 89.19 78 GLY B O 1
ATOM 1527 N N . ILE B 1 79 ? 1.856 -16.828 -5.016 1 90.25 79 ILE B N 1
ATOM 1528 C CA . ILE B 1 79 ? 3.145 -16.156 -5.133 1 90.25 79 ILE B CA 1
ATOM 1529 C C . ILE B 1 79 ? 2.947 -14.641 -5.031 1 90.25 79 ILE B C 1
ATOM 1531 O O . ILE B 1 79 ? 3.703 -13.961 -4.34 1 90.25 79 ILE B O 1
ATOM 1535 N N . ILE B 1 80 ? 1.947 -14.164 -5.648 1 92.5 80 ILE B N 1
ATOM 1536 C CA . ILE B 1 80 ? 1.687 -12.727 -5.648 1 92.5 80 ILE B CA 1
ATOM 1537 C C . ILE B 1 80 ? 1.285 -12.273 -4.246 1 92.5 80 ILE B C 1
ATOM 1539 O O . ILE B 1 80 ? 1.726 -11.227 -3.773 1 92.5 80 ILE B O 1
ATOM 1543 N N . LEU B 1 81 ? 0.516 -13.094 -3.604 1 92.81 81 LEU B N 1
ATOM 1544 C CA . LEU B 1 81 ? 0.112 -12.734 -2.246 1 92.81 81 LEU B CA 1
ATOM 1545 C C . LEU B 1 81 ? 1.312 -12.734 -1.305 1 92.81 81 LEU B C 1
ATOM 1547 O O . LEU B 1 81 ? 1.41 -11.883 -0.421 1 92.81 81 LEU B O 1
ATOM 1551 N N . ALA B 1 82 ? 2.207 -13.578 -1.526 1 94.5 82 ALA B N 1
ATOM 1552 C CA . ALA B 1 82 ? 3.424 -13.609 -0.717 1 94.5 82 ALA B CA 1
ATOM 1553 C C . ALA B 1 82 ? 4.289 -12.375 -0.979 1 94.5 82 ALA B C 1
ATOM 1555 O O . ALA B 1 82 ? 4.852 -11.797 -0.049 1 94.5 82 ALA B O 1
ATOM 1556 N N . GLU B 1 83 ? 4.355 -11.969 -2.219 1 94.62 83 GLU B N 1
ATOM 1557 C CA . GLU B 1 83 ? 5.113 -10.773 -2.576 1 94.62 83 GLU B CA 1
ATOM 1558 C C . GLU B 1 83 ? 4.496 -9.523 -1.958 1 94.62 83 GLU B C 1
ATOM 1560 O O . GLU B 1 83 ? 5.211 -8.672 -1.421 1 94.62 83 GLU B O 1
ATOM 1565 N N . ILE B 1 84 ? 3.193 -9.43 -2.041 1 95.69 84 ILE B N 1
ATOM 1566 C CA . ILE B 1 84 ? 2.48 -8.289 -1.469 1 95.69 84 ILE B CA 1
ATOM 1567 C C . ILE B 1 84 ? 2.709 -8.242 0.04 1 95.69 84 ILE B C 1
ATOM 1569 O O . ILE B 1 84 ? 2.992 -7.184 0.599 1 95.69 84 ILE B O 1
ATOM 1573 N N . SER B 1 85 ? 2.699 -9.438 0.727 1 96.75 85 SER B N 1
ATOM 1574 C CA . SER B 1 85 ? 2.936 -9.508 2.164 1 96.75 85 SER B CA 1
ATOM 1575 C C . SER B 1 85 ? 4.332 -9.008 2.523 1 96.75 85 SER B C 1
ATOM 1577 O O . SER B 1 85 ? 4.5 -8.266 3.49 1 96.75 85 SER B O 1
ATOM 1579 N N . GLN B 1 86 ? 5.227 -9.414 1.738 1 96.81 86 GLN B N 1
ATOM 1580 C CA . GLN B 1 86 ? 6.598 -8.961 1.968 1 96.81 86 GLN B CA 1
ATOM 1581 C C . GLN B 1 86 ? 6.711 -7.449 1.82 1 96.81 86 GLN B C 1
ATOM 1583 O O . GLN B 1 86 ? 7.332 -6.781 2.652 1 96.81 86 GLN B O 1
ATOM 1588 N N . LYS B 1 87 ? 6.152 -6.922 0.797 1 96.38 87 LYS B N 1
ATOM 1589 C CA . LYS B 1 87 ? 6.207 -5.484 0.541 1 96.38 87 LYS B CA 1
ATOM 1590 C C . LYS B 1 87 ? 5.457 -4.707 1.616 1 96.38 87 LYS B C 1
ATOM 1592 O O . LYS B 1 87 ? 5.883 -3.617 2.012 1 96.38 87 LYS B O 1
ATOM 1597 N N . LEU B 1 88 ? 4.355 -5.246 2.164 1 97.25 88 LEU B N 1
ATOM 1598 C CA . LEU B 1 88 ? 3.633 -4.629 3.27 1 97.25 88 LEU B CA 1
ATOM 1599 C C . LEU B 1 88 ? 4.512 -4.531 4.512 1 97.25 88 LEU B C 1
ATOM 1601 O O . LEU B 1 88 ? 4.5 -3.516 5.207 1 97.25 88 LEU B O 1
ATOM 1605 N N . ARG B 1 89 ? 5.305 -5.535 4.738 1 96.94 89 ARG B N 1
ATOM 1606 C CA . ARG B 1 89 ? 6.195 -5.52 5.895 1 96.94 89 ARG B CA 1
ATOM 1607 C C . ARG B 1 89 ? 7.254 -4.43 5.758 1 96.94 89 ARG B C 1
ATOM 1609 O O . ARG B 1 89 ? 7.562 -3.729 6.727 1 96.94 89 ARG B O 1
ATOM 1616 N N . GLU B 1 90 ? 7.723 -4.34 4.562 1 96.31 90 GLU B N 1
ATOM 1617 C CA . GLU B 1 90 ? 8.695 -3.277 4.316 1 96.31 90 GLU B CA 1
ATOM 1618 C C . GLU B 1 90 ? 8.062 -1.899 4.496 1 96.31 90 GLU B C 1
ATOM 1620 O O . GLU B 1 90 ? 8.68 -1.001 5.078 1 96.31 90 GLU B O 1
ATOM 1625 N N . MET B 1 91 ? 6.871 -1.739 4.039 1 96.56 91 MET B N 1
ATOM 1626 C CA . MET B 1 91 ? 6.164 -0.473 4.199 1 96.56 91 MET B CA 1
ATOM 1627 C C . MET B 1 91 ? 5.949 -0.153 5.672 1 96.56 91 MET B C 1
ATOM 1629 O O . MET B 1 91 ? 6.102 0.997 6.09 1 96.56 91 MET B O 1
ATOM 1633 N N . GLU B 1 92 ? 5.566 -1.126 6.414 1 96.69 92 GLU B N 1
ATOM 1634 C CA . GLU B 1 92 ? 5.348 -0.942 7.848 1 96.69 92 GLU B CA 1
ATOM 1635 C C . GLU B 1 92 ? 6.621 -0.474 8.547 1 96.69 92 GLU B C 1
ATOM 1637 O O . GLU B 1 92 ? 6.574 0.409 9.406 1 96.69 92 GLU B O 1
ATOM 1642 N N . ASP B 1 93 ? 7.719 -1.1 8.188 1 95.94 93 ASP B N 1
ATOM 1643 C CA . ASP B 1 93 ? 8.992 -0.713 8.789 1 95.94 93 ASP B CA 1
ATOM 1644 C C . ASP B 1 93 ? 9.32 0.747 8.484 1 95.94 93 ASP B C 1
ATOM 1646 O O . ASP B 1 93 ? 9.766 1.486 9.367 1 95.94 93 ASP B O 1
ATOM 1650 N N . ILE B 1 94 ? 9.141 1.122 7.246 1 95.12 94 ILE B N 1
ATOM 1651 C CA . ILE B 1 94 ? 9.406 2.496 6.836 1 95.12 94 ILE B CA 1
ATOM 1652 C C . ILE B 1 94 ? 8.461 3.445 7.574 1 95.12 94 ILE B C 1
ATOM 1654 O O . ILE B 1 94 ? 8.883 4.484 8.086 1 95.12 94 ILE B O 1
ATOM 1658 N N . ASP B 1 95 ? 7.199 3.104 7.637 1 94.19 95 ASP B N 1
ATOM 1659 C CA . ASP B 1 95 ? 6.195 3.922 8.312 1 94.19 95 ASP B CA 1
ATOM 1660 C C . ASP B 1 95 ? 6.539 4.109 9.789 1 94.19 95 ASP B C 1
ATOM 1662 O O . ASP B 1 95 ? 6.406 5.211 10.328 1 94.19 95 ASP B O 1
ATOM 1666 N N . HIS B 1 96 ? 6.938 3.066 10.398 1 94.5 96 HIS B N 1
ATOM 1667 C CA .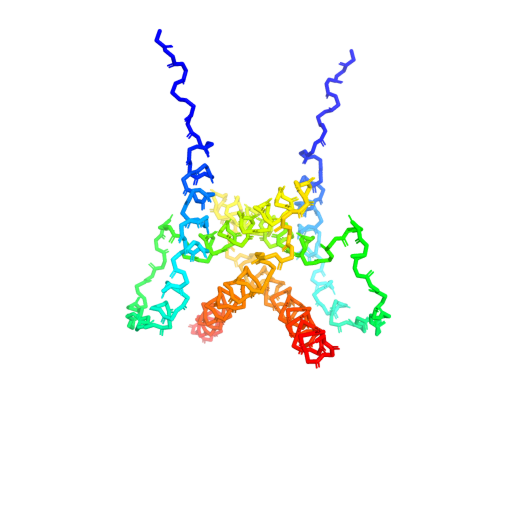 HIS B 1 96 ? 7.328 3.123 11.805 1 94.5 96 HIS B CA 1
ATOM 1668 C C . HIS B 1 96 ? 8.492 4.078 12.016 1 94.5 96 HIS B C 1
ATOM 1670 O O . HIS B 1 96 ? 8.469 4.91 12.93 1 94.5 96 HIS B O 1
ATOM 1676 N N . ARG B 1 97 ? 9.445 4.02 11.203 1 93.06 97 ARG B N 1
ATOM 1677 C CA . ARG B 1 97 ? 10.617 4.887 11.312 1 93.06 97 ARG B CA 1
ATOM 1678 C C . ARG B 1 97 ? 10.234 6.348 11.102 1 93.06 97 ARG B C 1
ATOM 1680 O O . ARG B 1 97 ? 10.695 7.227 11.836 1 93.06 97 ARG B O 1
ATOM 1687 N N . ARG B 1 98 ? 9.414 6.59 1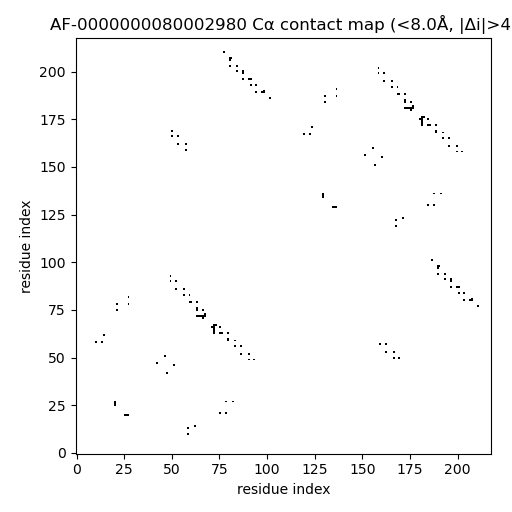0.156 1 91.88 98 ARG B N 1
ATOM 1688 C CA . ARG B 1 98 ? 8.984 7.953 9.867 1 91.88 98 ARG B CA 1
ATOM 1689 C C . ARG B 1 98 ? 8.18 8.531 11.023 1 91.88 98 ARG B C 1
ATOM 1691 O O . ARG B 1 98 ? 8.344 9.703 11.383 1 91.88 98 ARG B O 1
ATOM 1698 N N . SER B 1 99 ? 7.277 7.711 11.562 1 90.44 99 SER B N 1
ATOM 1699 C CA . SER B 1 99 ? 6.465 8.133 12.695 1 90.44 99 SER B CA 1
ATOM 1700 C C . SER B 1 99 ? 7.332 8.453 13.914 1 90.44 99 SER B C 1
ATOM 1702 O O . SER B 1 99 ? 7.082 9.43 14.617 1 90.44 99 SER B O 1
ATOM 1704 N N . GLU B 1 100 ? 8.344 7.66 14.117 1 91.69 100 GLU B N 1
ATOM 1705 C CA . GLU B 1 100 ? 9.258 7.895 15.234 1 91.69 100 GLU B CA 1
ATOM 1706 C C . GLU B 1 100 ? 10.031 9.195 15.047 1 91.69 100 GLU B C 1
ATOM 1708 O O . GLU B 1 100 ? 10.219 9.953 16 1 91.69 100 GLU B O 1
ATOM 1713 N N . GLU B 1 101 ? 10.469 9.43 13.852 1 89.62 101 GLU B N 1
ATOM 1714 C CA . GLU B 1 101 ? 11.203 10.656 13.555 1 89.62 101 GLU B CA 1
ATOM 1715 C C . GLU B 1 101 ? 10.336 11.891 13.758 1 89.62 101 GLU B C 1
ATOM 1717 O O . GLU B 1 101 ? 10.805 12.914 14.25 1 89.62 101 GLU B O 1
ATOM 1722 N N . LEU B 1 102 ? 9.164 11.805 13.344 1 87.62 102 LEU B N 1
ATOM 1723 C CA . LEU B 1 102 ? 8.227 12.914 13.508 1 87.62 102 LEU B CA 1
ATOM 1724 C C . LEU B 1 102 ? 7.984 13.203 14.984 1 87.62 102 LEU B C 1
ATOM 1726 O O . LEU B 1 102 ? 7.941 14.367 15.398 1 87.62 102 LEU B O 1
ATOM 1730 N N . ARG B 1 103 ? 7.875 12.203 15.797 1 88.62 103 ARG B N 1
ATOM 1731 C CA . ARG B 1 103 ? 7.637 12.344 17.234 1 88.62 103 ARG B CA 1
ATOM 1732 C C . ARG B 1 103 ? 8.836 12.992 17.922 1 88.62 103 ARG B C 1
ATOM 1734 O O . ARG B 1 103 ? 8.672 13.844 18.797 1 88.62 103 ARG B O 1
ATOM 1741 N N . LYS B 1 104 ? 10.023 12.68 17.453 1 87.31 104 LYS B N 1
ATOM 1742 C CA . LYS B 1 104 ? 11.242 13.234 18.047 1 87.31 104 LYS B CA 1
ATOM 1743 C C . LYS B 1 104 ? 11.422 14.695 17.641 1 87.31 104 LYS B C 1
ATOM 1745 O O . LYS B 1 104 ? 11.953 15.5 18.422 1 87.31 104 LYS B O 1
ATOM 1750 N N . GLY B 1 105 ? 11.102 15.016 16.422 1 78.38 105 GLY B N 1
ATOM 1751 C CA . GLY B 1 105 ? 11.234 16.391 15.984 1 78.38 105 GLY B CA 1
ATOM 1752 C C . GLY B 1 105 ? 10.266 17.344 16.672 1 78.38 105 GLY B C 1
ATOM 1753 O O . GLY B 1 105 ? 10.57 18.516 16.859 1 78.38 105 GLY B O 1
ATOM 1754 N N . LEU B 1 106 ? 9.102 16.922 17.031 1 67.56 106 LEU B N 1
ATOM 1755 C CA . LEU B 1 106 ? 8.133 17.734 17.75 1 67.56 106 LEU B CA 1
ATOM 1756 C C . LEU B 1 106 ? 8.578 17.953 19.203 1 67.56 106 LEU B C 1
ATOM 1758 O O . LEU B 1 106 ? 8.25 18.969 19.812 1 67.56 106 LEU B O 1
ATOM 1762 N N . ALA B 1 107 ? 9.32 17 19.688 1 69.06 107 ALA B N 1
ATOM 1763 C CA . ALA B 1 107 ? 9.773 17.125 21.062 1 69.06 107 ALA B CA 1
ATOM 1764 C C . ALA B 1 107 ? 10.945 18.094 21.172 1 69.06 107 ALA B C 1
ATOM 1766 O O . ALA B 1 107 ? 11.125 18.734 22.219 1 69.06 107 ALA B O 1
ATOM 1767 N N . THR B 1 108 ? 11.625 18.203 20.078 1 62.22 108 THR B N 1
ATOM 1768 C CA . THR B 1 108 ? 12.797 19.047 20.203 1 62.22 108 THR B CA 1
ATOM 1769 C C . THR B 1 108 ? 12.469 20.484 19.797 1 62.22 108 THR B C 1
ATOM 1771 O O . THR B 1 108 ? 13.281 21.391 19.984 1 62.22 108 THR B O 1
ATOM 1774 N N . THR B 1 109 ? 11.289 20.75 19.266 1 51.41 109 THR B N 1
ATOM 1775 C CA . THR B 1 109 ? 11.031 22.156 19 1 51.41 109 THR B CA 1
ATOM 1776 C C . THR B 1 109 ? 10.203 22.781 20.125 1 51.41 109 THR B C 1
ATOM 1778 O O . THR B 1 109 ? 9.336 22.109 20.703 1 51.41 109 THR B O 1
#

Foldseek 3Di:
DPPPPPPVVVLVVVLVVLVVCLVVVPPLPVVVDDPDPPPPPDPDVDDPLLVVLVVVLVSLVVSLVVCVVVVNNVSRVVSSVSVNVVSVVVNVVVVVVVVVVVVVVVVVD/DPDPPPPVVVLVVVLVVLVVCLVVVPPLPVVVDDPDDPPPPDPDVDPPLLVVLVVVLVSLVVSLVVCVVVVNNVSRVVSSVSVNVVSVVVNVVVVVSVVVVVVVVVVVD